Protein AF-A0A969JXY8-F1 (afdb_monomer)

Sequence (302 aa):
MRDRGYVHSGQLEDKLEALDDKWDDDIRPRVEANLKEQVERLDKELDQAESMVKRINPRVESTLKSAETAVDSLERRITAAHDAVDNLYDPIENEVNEAERQLNNARKMLDLLDGSQAIRLREAEGPLLAVEAEWQPDGKEGPDGYLFLTDLRLIFEQREEVVTKKKFGLFKADSEMVQEVQVDVEVNQIESVSHKEEGGFMGMGKADIIEFVFAASASMSRARFHLKGQNSSEWAAMIKRVQTGDIDADRSDEYVEELETAGITSSSFPTSCPNCYAAVPAQPRGVTSYTCEFCGAVIAPQ

Secondary structure (DSSP, 8-state):
-GGGT----TTHHHHHHHHHHHIIIIIHHHHHHHHHHHHHHHHHHHHHHHHHHHT--TT-HHHHHHHHHHHHHHHHHHHHHHHHHHHHHHHHHHHHHHHHHHHHHHHHHHHHHHT-SS--PPTTPPEEEEEEEEE-GGGS---EEEEEEESSEEEEEEEEEEEEE--TTSS--EEEEEEEEEEEEEGGGEEEEEEEEEEEETTEEEEEEEEEEE-TTSS-SEEEEEEESS-HHHHHHHHHHHHHTGGGGGS-GGGHHHHHHHHHHHHTS-SB-TTT-PBPPPPPTT---EE-TTT--EE---

Mean predicted aligned error: 7.29 Å

Structure (mmCIF, N/CA/C/O backbone):
data_AF-A0A969JXY8-F1
#
_entry.id   AF-A0A969JXY8-F1
#
loop_
_atom_site.group_PDB
_atom_site.id
_atom_site.type_symbol
_atom_site.label_atom_id
_atom_site.label_alt_id
_atom_site.label_comp_id
_atom_site.label_asym_id
_atom_site.label_entity_id
_atom_site.label_seq_id
_atom_site.pdbx_PDB_ins_code
_atom_site.Cartn_x
_atom_site.Cartn_y
_atom_site.Cartn_z
_atom_site.occupancy
_atom_site.B_iso_or_equiv
_atom_site.auth_seq_id
_atom_site.auth_comp_id
_atom_site.auth_asym_id
_atom_site.auth_atom_id
_atom_site.pdbx_PDB_model_num
ATOM 1 N N . MET A 1 1 ? -6.898 -13.775 -3.182 1.00 85.94 1 MET A N 1
ATOM 2 C CA . MET A 1 1 ? -5.807 -12.848 -3.577 1.00 85.94 1 MET A CA 1
ATOM 3 C C . MET A 1 1 ? -4.565 -13.628 -3.957 1.00 85.94 1 MET A C 1
ATOM 5 O O . MET A 1 1 ? -4.021 -13.333 -5.008 1.00 85.94 1 MET A O 1
ATOM 9 N N . ARG A 1 2 ? -4.178 -14.646 -3.169 1.00 88.31 2 ARG A N 1
ATOM 10 C CA . ARG A 1 2 ? -3.125 -15.615 -3.518 1.00 88.31 2 ARG A CA 1
ATOM 11 C C . ARG A 1 2 ? -3.312 -16.214 -4.922 1.00 88.31 2 ARG A C 1
ATOM 13 O O . ARG A 1 2 ? -2.443 -16.047 -5.765 1.00 88.31 2 ARG A O 1
ATOM 20 N N . ASP A 1 3 ? -4.524 -16.674 -5.248 1.00 86.19 3 ASP A N 1
ATOM 21 C CA . ASP A 1 3 ? -4.890 -17.153 -6.603 1.00 86.19 3 ASP A CA 1
ATOM 22 C C . ASP A 1 3 ? -4.696 -16.133 -7.744 1.00 86.19 3 ASP A C 1
ATOM 24 O O . ASP A 1 3 ? -4.703 -16.499 -8.915 1.00 86.19 3 ASP A O 1
ATOM 28 N N . ARG A 1 4 ? -4.570 -14.841 -7.416 1.00 86.50 4 ARG A N 1
ATOM 29 C CA . ARG A 1 4 ? -4.329 -13.738 -8.361 1.00 86.50 4 ARG A CA 1
ATOM 30 C C . ARG A 1 4 ? -2.863 -13.274 -8.346 1.00 86.50 4 ARG A C 1
ATOM 32 O O . ARG A 1 4 ? -2.569 -12.197 -8.846 1.00 86.50 4 ARG A O 1
ATOM 39 N N . GLY A 1 5 ? -1.955 -14.049 -7.746 1.00 81.69 5 GLY A N 1
ATOM 40 C CA . GLY A 1 5 ? -0.514 -13.772 -7.724 1.00 81.69 5 GLY A CA 1
ATOM 41 C C . GLY A 1 5 ? -0.052 -12.791 -6.643 1.00 81.69 5 GLY A C 1
ATOM 42 O O . GLY A 1 5 ? 1.052 -12.263 -6.731 1.00 81.69 5 GLY A O 1
ATOM 43 N N . TYR A 1 6 ? -0.867 -12.511 -5.618 1.00 90.81 6 TYR A N 1
ATOM 44 C CA . TYR A 1 6 ? -0.411 -11.687 -4.493 1.00 90.81 6 TYR A CA 1
ATOM 45 C C . TYR A 1 6 ? 0.411 -12.515 -3.506 1.00 90.81 6 TYR A C 1
ATOM 47 O O . TYR A 1 6 ? -0.137 -13.359 -2.798 1.00 90.81 6 TYR A O 1
ATOM 55 N N . VAL A 1 7 ? 1.713 -12.248 -3.431 1.00 91.88 7 VAL A N 1
ATOM 56 C CA . VAL A 1 7 ? 2.668 -13.061 -2.654 1.00 91.88 7 VAL A CA 1
ATOM 57 C C . VAL A 1 7 ? 3.108 -12.420 -1.336 1.00 91.88 7 VAL A C 1
ATOM 59 O O . VAL A 1 7 ? 3.558 -13.129 -0.445 1.00 91.88 7 VAL A O 1
ATOM 62 N N . HIS A 1 8 ? 2.938 -11.106 -1.167 1.00 92.12 8 HIS A N 1
ATOM 63 C CA . HIS A 1 8 ? 3.378 -10.375 0.031 1.00 92.12 8 HIS A CA 1
ATOM 64 C C . HIS A 1 8 ? 2.339 -10.397 1.160 1.00 92.12 8 HIS A C 1
ATOM 66 O O . HIS A 1 8 ? 1.262 -10.980 1.023 1.00 92.12 8 HIS A O 1
ATOM 72 N N . SER A 1 9 ? 2.669 -9.781 2.297 1.00 87.75 9 SER A N 1
ATOM 73 C CA . SER A 1 9 ? 1.847 -9.784 3.514 1.00 87.75 9 SER A CA 1
ATOM 74 C C . SER A 1 9 ? 1.549 -11.200 4.021 1.00 87.75 9 SER A C 1
ATOM 76 O O . SER A 1 9 ? 0.416 -11.485 4.385 1.00 87.75 9 SER A O 1
ATOM 78 N N . GLY A 1 10 ? 2.536 -12.101 4.013 1.00 83.56 10 GLY A N 1
ATOM 79 C CA . GLY A 1 10 ? 2.366 -13.499 4.435 1.00 83.56 10 GLY A CA 1
ATOM 80 C C . GLY A 1 10 ? 1.837 -13.679 5.861 1.00 83.56 10 GLY A C 1
ATOM 81 O O . GLY A 1 10 ? 1.121 -14.629 6.132 1.00 83.56 10 GLY A O 1
ATOM 82 N N . GLN A 1 11 ? 2.131 -12.729 6.750 1.00 84.75 11 GLN A N 1
ATOM 83 C CA . GLN A 1 11 ? 1.667 -12.737 8.143 1.00 84.75 11 GLN A CA 1
ATOM 84 C C . GLN A 1 11 ? 0.253 -12.164 8.321 1.00 84.75 11 GLN A C 1
ATOM 86 O O . GLN A 1 11 ? -0.230 -12.060 9.447 1.00 84.75 11 GLN A O 1
ATOM 91 N N . LEU A 1 12 ? -0.398 -11.693 7.252 1.00 88.19 12 LEU A N 1
ATOM 92 C CA . LEU A 1 12 ? -1.700 -11.040 7.371 1.00 88.19 12 LEU A CA 1
ATOM 93 C C . LEU A 1 12 ? -2.791 -12.045 7.727 1.00 88.19 12 LEU A C 1
ATOM 95 O O . LEU A 1 12 ? -3.652 -11.722 8.537 1.00 88.19 12 LEU A O 1
ATOM 99 N N . GLU A 1 13 ? -2.741 -13.245 7.151 1.00 86.81 13 GLU A N 1
ATOM 100 C CA . GLU A 1 13 ? -3.635 -14.344 7.501 1.00 86.81 13 GLU A CA 1
ATOM 101 C C . GLU A 1 13 ? -3.510 -14.707 8.992 1.00 86.81 13 GLU A C 1
ATOM 103 O O . GLU A 1 13 ? -4.509 -14.638 9.707 1.00 86.81 13 GLU A O 1
ATOM 108 N N . ASP A 1 14 ? -2.288 -14.939 9.484 1.00 89.81 14 ASP A N 1
ATOM 109 C CA . ASP A 1 14 ? -2.022 -15.220 10.906 1.00 89.81 14 ASP A CA 1
ATOM 110 C C . ASP A 1 14 ? -2.472 -14.070 11.816 1.00 89.81 14 ASP A C 1
ATOM 112 O O . ASP A 1 14 ? -3.010 -14.280 12.902 1.00 89.81 14 ASP A O 1
ATOM 116 N N . LYS A 1 15 ? -2.266 -12.820 11.381 1.00 90.69 15 LYS A N 1
ATOM 117 C CA . LYS A 1 15 ? -2.711 -11.639 12.126 1.00 90.69 15 LYS A CA 1
ATOM 118 C C . LYS A 1 15 ? -4.234 -11.569 12.206 1.00 90.69 15 LYS A C 1
ATOM 120 O O . LYS A 1 15 ? -4.751 -11.172 13.244 1.00 90.69 15 LYS A O 1
ATOM 125 N N . LEU A 1 16 ? -4.947 -11.903 11.132 1.00 92.25 16 LEU A N 1
ATOM 126 C CA . LEU A 1 16 ? -6.410 -11.916 11.122 1.00 92.25 16 LEU A CA 1
ATOM 127 C C . LEU A 1 16 ? -6.962 -13.018 12.031 1.00 92.25 16 LEU A C 1
ATOM 129 O O . LEU A 1 16 ? -7.895 -12.743 12.776 1.00 92.25 16 LEU A O 1
ATOM 133 N N . GLU A 1 17 ? -6.359 -14.208 12.020 1.00 93.56 17 GLU A N 1
ATOM 134 C CA . GLU A 1 17 ? -6.708 -15.295 12.947 1.00 93.56 17 GLU A CA 1
ATOM 135 C C . GLU A 1 17 ? -6.445 -14.880 14.401 1.00 93.56 17 GLU A C 1
ATOM 137 O O . GLU A 1 17 ? -7.336 -14.954 15.240 1.00 93.56 17 GLU A O 1
ATOM 142 N N . ALA A 1 18 ? -5.279 -14.292 14.686 1.00 94.81 18 ALA A N 1
ATOM 143 C CA . ALA A 1 18 ? -4.965 -13.785 16.020 1.00 94.81 18 ALA A CA 1
ATOM 144 C C . ALA A 1 18 ? -5.905 -12.654 16.482 1.00 94.81 18 ALA A C 1
ATOM 146 O O . ALA A 1 18 ? -6.137 -12.498 17.682 1.00 94.81 18 ALA A O 1
ATOM 147 N N . LEU A 1 19 ? -6.425 -11.835 15.559 1.00 95.56 19 LEU A N 1
ATOM 148 C CA . LEU A 1 19 ? -7.432 -10.816 15.869 1.00 95.56 19 LEU A CA 1
ATOM 149 C C . LEU A 1 19 ? -8.788 -11.450 16.193 1.00 95.56 19 LEU A C 1
ATOM 151 O O . LEU A 1 19 ? -9.430 -11.004 17.142 1.00 95.56 19 LEU A O 1
ATOM 155 N N . ASP A 1 20 ? -9.199 -12.476 15.449 1.00 96.25 20 ASP A N 1
ATOM 156 C CA . ASP A 1 20 ? -10.435 -13.226 15.700 1.00 96.25 20 ASP A CA 1
ATOM 157 C C . ASP A 1 20 ? -10.394 -13.896 17.083 1.00 96.25 20 ASP A C 1
ATOM 159 O O . ASP A 1 20 ? -11.246 -13.621 17.932 1.00 96.25 20 ASP A O 1
ATOM 163 N N . ASP A 1 21 ? -9.315 -14.630 17.373 1.00 97.00 21 ASP A N 1
ATOM 164 C CA . ASP A 1 21 ? -9.081 -15.265 18.675 1.00 97.00 21 ASP A CA 1
ATOM 165 C C . ASP A 1 21 ? -9.085 -14.232 19.814 1.00 97.00 21 ASP A C 1
ATOM 167 O O . ASP A 1 21 ? -9.753 -14.395 20.836 1.00 97.00 21 ASP A O 1
ATOM 171 N N . LYS A 1 22 ? -8.367 -13.113 19.645 1.00 96.00 22 LYS A N 1
ATOM 172 C CA . LYS A 1 22 ? -8.304 -12.036 20.648 1.00 96.00 22 LYS A CA 1
ATOM 173 C C . LYS A 1 22 ? -9.678 -11.416 20.909 1.00 96.00 22 LYS A C 1
ATOM 175 O O . LYS A 1 22 ? -9.969 -11.038 22.050 1.00 96.00 22 LYS A O 1
ATOM 180 N N . TRP A 1 23 ? -10.504 -11.266 19.873 1.00 97.12 23 TRP A N 1
ATOM 181 C CA . TRP A 1 23 ? -11.864 -10.760 20.019 1.00 97.12 23 TRP A CA 1
ATOM 182 C C . TRP A 1 23 ? -12.718 -11.720 20.842 1.00 97.12 23 TRP A C 1
ATOM 184 O O . TRP A 1 23 ? -13.294 -11.293 21.846 1.00 97.12 23 TRP A O 1
ATOM 194 N N . ASP A 1 24 ? -12.770 -12.990 20.447 1.00 97.25 24 ASP A N 1
ATOM 195 C CA . ASP A 1 24 ? -13.671 -13.973 21.044 1.00 97.25 24 ASP A CA 1
ATOM 196 C C . ASP A 1 24 ? -13.242 -14.401 22.457 1.00 97.25 24 ASP A C 1
ATOM 198 O O . ASP A 1 24 ? -14.095 -14.508 23.345 1.00 97.25 24 ASP A O 1
ATOM 202 N N . ASP A 1 25 ? -11.940 -14.569 22.703 1.00 96.94 25 ASP A N 1
ATOM 203 C CA . ASP A 1 25 ? -11.439 -15.127 23.964 1.00 96.94 25 ASP A CA 1
ATOM 204 C C . ASP A 1 25 ? -11.198 -14.081 25.068 1.00 96.94 25 ASP A C 1
ATOM 206 O O . ASP A 1 25 ? -11.299 -14.406 26.256 1.00 96.94 25 ASP A O 1
ATOM 210 N N . ASP A 1 26 ? -10.879 -12.827 24.720 1.00 95.38 26 ASP A N 1
ATOM 211 C CA . ASP A 1 26 ? -10.499 -11.788 25.698 1.00 95.38 26 ASP A CA 1
ATOM 212 C C . ASP A 1 26 ? -11.412 -10.559 25.634 1.00 95.38 26 ASP A C 1
ATOM 214 O O . ASP A 1 26 ? -12.085 -10.215 26.615 1.00 95.38 26 ASP A O 1
ATOM 218 N N . ILE A 1 27 ? -11.456 -9.878 24.486 1.00 96.81 27 ILE A N 1
ATOM 219 C CA . ILE A 1 27 ? -12.055 -8.540 24.409 1.00 96.81 27 ILE A CA 1
ATOM 220 C C . ILE A 1 27 ? -13.572 -8.598 24.566 1.00 96.81 27 ILE A C 1
ATOM 222 O O . ILE A 1 27 ? -14.126 -7.894 25.417 1.00 96.81 27 ILE A O 1
ATOM 226 N N . ARG A 1 28 ? -14.257 -9.449 23.801 1.00 97.25 28 ARG A N 1
ATOM 227 C CA . ARG A 1 28 ? -15.717 -9.526 23.817 1.00 97.25 28 ARG A CA 1
ATOM 228 C C . ARG A 1 28 ? -16.272 -9.910 25.194 1.00 97.25 28 ARG A C 1
ATOM 230 O O . ARG A 1 28 ? -17.132 -9.170 25.679 1.00 97.25 28 ARG A O 1
ATOM 237 N N . PRO A 1 29 ? -15.789 -10.962 25.890 1.00 97.50 29 PRO A N 1
ATOM 238 C CA . PRO A 1 29 ? -16.267 -11.275 27.238 1.00 97.50 29 PRO A CA 1
ATOM 239 C C . PRO A 1 29 ? -16.082 -10.117 28.226 1.00 97.50 29 PRO A C 1
ATOM 241 O O . PRO A 1 29 ? -16.941 -9.879 29.079 1.00 97.50 29 PRO A O 1
ATOM 244 N N . ARG A 1 30 ? -14.980 -9.363 28.115 1.00 96.19 30 ARG A N 1
ATOM 245 C CA . ARG A 1 30 ? -14.714 -8.195 28.969 1.00 96.19 30 ARG A CA 1
ATOM 246 C C . ARG A 1 30 ? -15.635 -7.025 28.659 1.00 96.19 30 ARG A C 1
ATOM 248 O O . ARG A 1 30 ? -16.115 -6.395 29.600 1.00 96.19 30 ARG A O 1
ATOM 255 N N . VAL A 1 31 ? -15.896 -6.755 27.382 1.00 97.12 31 VAL A N 1
ATOM 256 C CA . VAL A 1 31 ? -16.872 -5.749 26.939 1.00 97.12 31 VAL A CA 1
ATOM 257 C C . VAL A 1 31 ? -18.261 -6.109 27.460 1.00 97.12 31 VAL A C 1
ATOM 259 O O . VAL A 1 31 ? -18.899 -5.279 28.102 1.00 97.12 31 VAL A O 1
ATOM 262 N N . GLU A 1 32 ? -18.707 -7.354 27.275 1.00 96.94 32 GLU A N 1
ATOM 263 C CA . GLU A 1 32 ? -20.018 -7.825 27.742 1.00 96.94 32 GLU A CA 1
ATOM 264 C C . GLU A 1 32 ? -20.149 -7.733 29.275 1.00 96.94 32 GLU A C 1
ATOM 266 O O . GLU A 1 32 ? -21.168 -7.262 29.792 1.00 96.94 32 GLU A O 1
ATOM 271 N N . ALA A 1 33 ? -19.108 -8.126 30.018 1.00 96.31 33 ALA A N 1
ATOM 272 C CA . ALA A 1 33 ? -19.088 -8.026 31.475 1.00 96.31 33 ALA A CA 1
ATOM 273 C C . ALA A 1 33 ? -19.098 -6.568 31.963 1.00 96.31 33 ALA A C 1
ATOM 275 O O . ALA A 1 33 ? -19.867 -6.236 32.870 1.00 96.31 33 ALA A O 1
ATOM 276 N N . ASN A 1 34 ? -18.284 -5.694 31.358 1.00 95.62 34 ASN A N 1
ATOM 277 C CA . ASN A 1 34 ? -18.236 -4.280 31.723 1.00 95.62 34 ASN A CA 1
ATOM 278 C C . ASN A 1 34 ? -19.560 -3.592 31.401 1.00 95.62 34 ASN A C 1
ATOM 280 O O . ASN A 1 34 ? -20.122 -2.935 32.270 1.00 95.62 34 ASN A O 1
ATOM 284 N N . LEU A 1 35 ? -20.105 -3.809 30.202 1.00 96.06 35 LEU A N 1
ATOM 285 C CA . LEU A 1 35 ? -21.391 -3.258 29.786 1.00 96.06 35 LEU A CA 1
ATOM 286 C C . LEU A 1 35 ? -22.493 -3.623 30.782 1.00 96.06 35 LEU A C 1
ATOM 288 O O . LEU A 1 35 ? -23.252 -2.755 31.210 1.00 96.06 35 LEU A O 1
ATOM 292 N N . LYS A 1 36 ? -22.547 -4.888 31.210 1.00 96.81 36 LYS A N 1
ATOM 293 C CA . LYS A 1 36 ? -23.504 -5.329 32.227 1.00 96.81 36 LYS A CA 1
ATOM 294 C C . LYS A 1 36 ? -23.325 -4.580 33.552 1.00 96.81 36 LYS A C 1
ATOM 296 O O . LYS A 1 36 ? -24.312 -4.113 34.118 1.00 96.81 36 LYS A O 1
ATOM 301 N N . GLU A 1 37 ? -22.092 -4.436 34.036 1.00 95.50 37 GLU A N 1
ATOM 302 C CA . GLU A 1 37 ? -21.799 -3.685 35.264 1.00 95.50 37 GLU A CA 1
ATOM 303 C C . GLU A 1 37 ? -22.202 -2.204 35.144 1.00 95.50 37 GLU A C 1
ATOM 305 O O . GLU A 1 37 ? -22.808 -1.648 36.066 1.00 95.50 37 GLU A O 1
ATOM 310 N N . GLN A 1 38 ? -21.912 -1.569 34.003 1.00 95.06 38 GLN A N 1
ATOM 311 C CA . GLN A 1 38 ? -22.296 -0.183 33.736 1.00 95.06 38 GLN A CA 1
ATOM 312 C C . GLN A 1 38 ? -23.813 -0.012 33.754 1.00 95.06 38 GLN A C 1
ATOM 314 O O . GLN A 1 38 ? -24.306 0.896 34.420 1.00 95.06 38 GLN A O 1
ATOM 319 N N . VAL A 1 39 ? -24.553 -0.892 33.073 1.00 96.00 39 VAL A N 1
ATOM 320 C CA . VAL A 1 39 ? -26.022 -0.852 33.026 1.00 96.00 39 VAL A CA 1
ATOM 321 C C . VAL A 1 39 ? -26.611 -0.990 34.430 1.00 96.00 39 VAL A C 1
ATOM 323 O O . VAL A 1 39 ? -27.386 -0.136 34.852 1.00 96.00 39 VAL A O 1
ATOM 326 N N . GLU A 1 40 ? -26.172 -1.984 35.210 1.00 95.81 40 GLU A N 1
ATOM 327 C CA . GLU A 1 40 ? -26.661 -2.187 36.583 1.00 95.81 40 GLU A CA 1
ATOM 328 C C . GLU A 1 40 ? -26.376 -0.990 37.510 1.00 95.81 40 GLU A C 1
ATOM 330 O O . GLU A 1 40 ? -27.104 -0.745 38.482 1.00 95.81 40 GLU A O 1
ATOM 335 N N . ARG A 1 41 ? -25.292 -0.250 37.253 1.00 94.62 41 ARG A N 1
ATOM 336 C CA . ARG A 1 41 ? -24.949 0.972 37.988 1.00 94.62 41 ARG A CA 1
ATOM 337 C C . ARG A 1 41 ? -25.800 2.159 37.542 1.00 94.62 41 ARG A C 1
ATOM 339 O O . ARG A 1 41 ? -26.330 2.862 38.404 1.00 94.62 41 ARG A O 1
ATOM 346 N N . LEU A 1 42 ? -25.939 2.365 36.235 1.00 96.50 42 LEU A N 1
ATOM 347 C CA . LEU A 1 42 ? -26.706 3.464 35.651 1.00 96.50 42 LEU A CA 1
ATOM 348 C C . LEU A 1 42 ? -28.198 3.353 35.975 1.00 96.50 42 LEU A C 1
ATOM 350 O O . LEU A 1 42 ? -28.811 4.374 36.269 1.00 96.50 42 LEU A O 1
ATOM 354 N N . ASP A 1 43 ? -28.760 2.144 36.043 1.00 97.00 43 ASP A N 1
ATOM 355 C CA . ASP A 1 43 ? -30.153 1.929 36.463 1.00 97.00 43 ASP A CA 1
ATOM 356 C C . ASP A 1 43 ? -30.415 2.491 37.870 1.00 97.00 43 ASP A C 1
ATOM 358 O O . ASP A 1 43 ? -31.382 3.217 38.106 1.00 97.00 43 ASP A O 1
ATOM 362 N N . LYS A 1 44 ? -29.501 2.238 38.817 1.00 95.00 44 LYS A N 1
ATOM 363 C CA . LYS A 1 44 ? -29.619 2.759 40.192 1.00 95.00 44 LYS A CA 1
ATOM 364 C C . LYS A 1 44 ? -29.517 4.281 40.241 1.00 95.00 44 LYS A C 1
ATOM 366 O O . LYS A 1 44 ? -30.110 4.915 41.114 1.00 95.00 44 LYS A O 1
ATOM 371 N N . GLU A 1 45 ? -28.724 4.872 39.359 1.00 94.12 45 GLU A N 1
ATOM 372 C CA . GLU A 1 45 ? -28.551 6.322 39.277 1.00 94.12 45 GLU A CA 1
ATOM 373 C C . GLU A 1 45 ? -29.731 7.000 38.585 1.00 94.12 45 GLU A C 1
ATOM 375 O O . GLU A 1 45 ? -30.152 8.076 39.014 1.00 94.12 45 GLU A O 1
ATOM 380 N N . LEU A 1 46 ? -30.310 6.343 37.581 1.00 97.12 46 LEU A N 1
ATOM 381 C CA . LEU A 1 46 ? -31.552 6.747 36.942 1.00 97.12 46 LEU A CA 1
ATOM 382 C C . LEU A 1 46 ? -32.689 6.784 37.964 1.00 97.12 46 LEU A C 1
ATOM 384 O O . LEU A 1 46 ? -33.339 7.820 38.103 1.00 97.12 46 LEU A O 1
ATOM 388 N N . ASP A 1 47 ? -32.862 5.726 38.760 1.00 96.44 47 ASP A N 1
ATOM 389 C CA . ASP A 1 47 ? -33.857 5.683 39.839 1.00 96.44 47 ASP A CA 1
ATOM 390 C C . ASP A 1 47 ? -33.687 6.848 40.832 1.00 96.44 47 ASP A C 1
ATOM 392 O O . ASP A 1 47 ? -34.660 7.470 41.283 1.00 96.44 47 ASP A O 1
ATOM 396 N N . GLN A 1 48 ? -32.439 7.182 41.177 1.00 93.31 48 GLN A N 1
ATOM 397 C CA . GLN A 1 48 ? -32.131 8.309 42.058 1.00 93.31 48 GLN A CA 1
ATOM 398 C C . GLN A 1 48 ? -32.490 9.649 41.412 1.00 93.31 48 GLN A C 1
ATOM 400 O O . GLN A 1 48 ? -33.161 10.463 42.058 1.00 93.31 48 GLN A O 1
ATOM 405 N N . ALA A 1 49 ? -32.093 9.874 40.158 1.00 95.44 49 ALA A N 1
ATOM 406 C CA . ALA A 1 49 ? -32.420 11.085 39.413 1.00 95.44 49 ALA A CA 1
ATOM 407 C C . ALA A 1 49 ? -33.940 11.247 39.260 1.00 95.44 49 ALA A C 1
ATOM 409 O O . ALA A 1 49 ? -34.485 12.304 39.591 1.00 95.44 49 ALA A O 1
ATOM 410 N N . GLU A 1 50 ? -34.655 10.181 38.892 1.00 96.38 50 GLU A N 1
ATOM 411 C CA . GLU A 1 50 ? -36.116 10.168 38.830 1.00 96.38 50 GLU A CA 1
ATOM 412 C C . GLU A 1 50 ? -36.755 10.534 40.171 1.00 96.38 50 GLU A C 1
ATOM 414 O O . GLU A 1 50 ? -37.725 11.296 40.220 1.00 96.38 50 GLU A O 1
ATOM 419 N N . SER A 1 51 ? -36.231 10.001 41.279 1.00 95.44 51 SER A N 1
ATOM 420 C CA . SER A 1 51 ? -36.758 10.302 42.611 1.00 95.44 51 SER A CA 1
ATOM 421 C C . SER A 1 51 ? -36.614 11.786 42.972 1.00 95.44 51 SER A C 1
ATOM 423 O O . SER A 1 51 ? -37.502 12.344 43.621 1.00 95.44 51 SER A O 1
ATOM 425 N N . MET A 1 52 ? -35.533 12.439 42.529 1.00 93.19 52 MET A N 1
ATOM 426 C CA . MET A 1 52 ? -35.297 13.871 42.736 1.00 93.19 52 MET A CA 1
ATOM 427 C C . MET A 1 52 ? -36.233 14.712 41.870 1.00 93.19 52 MET A C 1
ATOM 429 O O . MET A 1 52 ? -36.853 15.647 42.375 1.00 93.19 52 MET A O 1
ATOM 433 N N . VAL A 1 53 ? -36.421 14.325 40.606 1.00 94.38 53 VAL A N 1
ATOM 434 C CA . VAL A 1 53 ? -37.369 14.973 39.688 1.00 94.38 53 VAL A CA 1
ATOM 435 C C . VAL A 1 53 ? -38.804 14.881 40.221 1.00 94.38 53 VAL A C 1
ATOM 437 O O . VAL A 1 53 ? -39.518 15.881 40.272 1.00 94.38 53 VAL A O 1
ATOM 440 N N . LYS A 1 54 ? -39.226 13.712 40.718 1.00 95.25 54 LYS A N 1
ATOM 441 C CA . LYS A 1 54 ? -40.567 13.512 41.308 1.00 95.25 54 LYS A CA 1
ATOM 442 C C . LYS A 1 54 ? -40.810 14.367 42.563 1.00 95.25 54 LYS A C 1
ATOM 444 O O . LYS A 1 54 ? -41.961 14.591 42.929 1.00 95.25 54 LYS A O 1
ATOM 449 N N . ARG A 1 55 ? -39.752 14.840 43.233 1.00 93.12 55 ARG A N 1
ATOM 450 C CA . ARG A 1 55 ? -39.817 15.677 44.448 1.00 93.12 55 ARG A CA 1
ATOM 451 C C . ARG A 1 55 ? -39.794 17.180 44.166 1.00 93.12 55 ARG A C 1
ATOM 453 O O . ARG A 1 55 ? -39.847 17.955 45.123 1.00 93.12 55 ARG A O 1
ATOM 460 N N . ILE A 1 56 ? -39.720 17.599 42.901 1.00 95.19 56 ILE A N 1
ATOM 461 C CA . ILE A 1 56 ? -39.732 19.018 42.534 1.00 95.19 56 ILE A CA 1
ATOM 462 C C . ILE A 1 56 ? -40.994 19.679 43.094 1.00 95.19 56 ILE A C 1
ATOM 464 O O . ILE A 1 56 ? -42.125 19.294 42.794 1.00 95.19 56 ILE A O 1
ATOM 468 N N . ASN A 1 57 ? -40.791 20.720 43.895 1.00 92.25 57 ASN A N 1
ATOM 469 C CA . ASN A 1 57 ? -41.845 21.609 44.343 1.00 92.25 57 ASN A CA 1
ATOM 470 C C . ASN A 1 57 ? -41.602 22.985 43.709 1.00 92.25 57 ASN A C 1
ATOM 472 O O . ASN A 1 57 ? -40.639 23.650 44.091 1.00 92.25 57 ASN A O 1
ATOM 476 N N . PRO A 1 58 ? -42.484 23.469 42.812 1.00 86.25 58 PRO A N 1
ATOM 477 C CA . PRO A 1 58 ? -42.302 24.747 42.116 1.00 86.25 58 PRO A CA 1
ATOM 478 C C . PRO A 1 58 ? -42.168 25.967 43.038 1.00 86.25 58 PRO A C 1
ATOM 480 O O . PRO A 1 58 ? -41.760 27.035 42.598 1.00 86.25 58 PRO A O 1
ATOM 483 N N . ARG A 1 59 ? -42.538 25.832 44.318 1.00 91.50 59 ARG A N 1
ATOM 484 C CA . ARG A 1 59 ? -42.417 26.892 45.328 1.00 91.50 59 ARG A CA 1
ATOM 485 C C . ARG A 1 59 ? -41.088 26.863 46.091 1.00 91.50 59 ARG A C 1
ATOM 487 O O . ARG A 1 59 ? -40.869 27.734 46.926 1.00 91.50 59 ARG A O 1
ATOM 494 N N . VAL A 1 60 ? -40.233 25.866 45.854 1.00 91.06 60 VAL A N 1
ATOM 495 C CA . VAL A 1 60 ? -38.962 25.658 46.560 1.00 91.06 60 VAL A CA 1
ATOM 496 C C . VAL A 1 60 ? -37.841 25.459 45.538 1.00 91.06 60 VAL A C 1
ATOM 498 O O . VAL A 1 60 ? -37.590 24.347 45.077 1.00 91.06 60 VAL A O 1
ATOM 501 N N . GLU A 1 61 ? -37.145 26.547 45.212 1.00 90.62 61 GLU A N 1
ATOM 502 C CA . GLU A 1 61 ? -36.088 26.609 44.189 1.00 90.62 61 GLU A CA 1
ATOM 503 C C . GLU A 1 61 ? -34.985 25.552 44.371 1.00 90.62 61 GLU A C 1
ATOM 505 O O . GLU A 1 61 ? -34.508 24.969 43.398 1.00 90.62 61 GLU A O 1
ATOM 510 N N . SER A 1 62 ? -34.624 25.223 45.616 1.00 92.06 62 SER A N 1
ATOM 511 C CA . SER A 1 62 ? -33.599 24.210 45.891 1.00 92.06 62 SER A CA 1
ATOM 512 C C . SER A 1 62 ? -33.965 22.818 45.368 1.00 92.06 62 SER A C 1
ATOM 514 O O . SER A 1 62 ? -33.069 22.071 44.988 1.00 92.06 62 SER A O 1
ATOM 516 N N . THR A 1 63 ? -35.256 22.472 45.293 1.00 92.75 63 THR A N 1
ATOM 517 C CA . THR A 1 63 ? -35.695 21.167 44.769 1.00 92.75 63 THR A CA 1
ATOM 518 C C . THR A 1 63 ? -35.493 21.046 43.260 1.00 92.75 63 THR A C 1
ATOM 520 O O . THR A 1 63 ? -35.105 19.979 42.792 1.00 92.75 63 THR A O 1
ATOM 523 N N . LEU A 1 64 ? -35.677 22.143 42.514 1.00 92.62 64 LEU A N 1
ATOM 524 C CA . LEU A 1 64 ? -35.397 22.199 41.078 1.00 92.62 64 LEU A CA 1
ATOM 525 C C . LEU A 1 64 ? -33.894 22.045 40.819 1.00 92.62 64 LEU A C 1
ATOM 527 O O . LEU A 1 64 ? -33.488 21.156 40.078 1.00 92.62 64 LEU A O 1
ATOM 531 N N . LYS A 1 65 ? -33.067 22.826 41.524 1.00 93.62 65 LYS A N 1
ATOM 532 C CA . LYS A 1 65 ? -31.605 22.777 41.380 1.00 93.62 65 LYS A CA 1
ATOM 533 C C . LYS A 1 65 ? -31.016 21.405 41.728 1.00 93.62 65 LYS A C 1
ATOM 535 O O . LYS A 1 65 ? -30.058 20.955 41.099 1.00 93.62 65 LYS A O 1
ATOM 540 N N . SER A 1 66 ? -31.573 20.723 42.733 1.00 91.81 66 SER A N 1
ATOM 541 C CA . SER A 1 66 ? -31.169 19.354 43.076 1.00 91.81 66 SER A CA 1
ATOM 542 C C . SER A 1 66 ? -31.531 18.346 41.987 1.00 91.81 66 SER A C 1
ATOM 544 O O . SER A 1 66 ? -30.733 17.450 41.724 1.00 91.81 66 SER A O 1
ATOM 546 N N . ALA A 1 67 ? -32.697 18.489 41.351 1.00 93.81 67 ALA A N 1
ATOM 547 C CA . ALA A 1 67 ? -33.097 17.630 40.242 1.00 93.81 67 ALA A CA 1
ATOM 548 C C . ALA A 1 67 ? -32.216 17.855 39.002 1.00 93.81 67 ALA A C 1
ATOM 550 O O . ALA A 1 67 ? -31.715 16.880 38.451 1.00 93.81 67 ALA A O 1
ATOM 551 N N . GLU A 1 68 ? -31.946 19.111 38.630 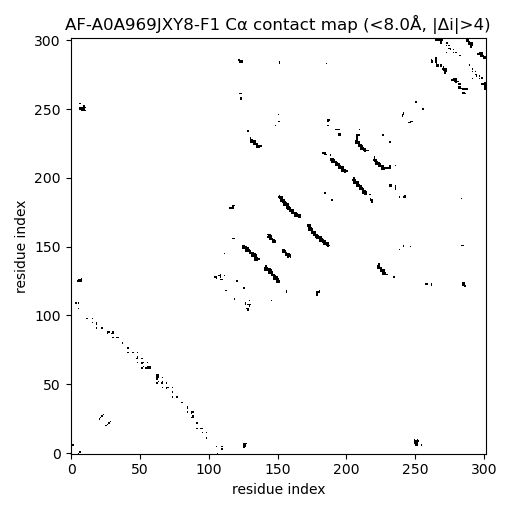1.00 95.19 68 GLU A N 1
ATOM 552 C CA . GLU A 1 68 ? -31.009 19.463 37.547 1.00 95.19 68 GLU A CA 1
ATOM 553 C C . GLU A 1 68 ? -29.626 18.847 37.789 1.00 95.19 68 GLU A C 1
ATOM 555 O O . GLU A 1 68 ? -29.110 18.113 36.955 1.00 95.19 68 GLU A O 1
ATOM 560 N N . THR A 1 69 ? -29.069 19.032 38.991 1.00 95.75 69 THR A N 1
ATOM 561 C CA . THR A 1 69 ? -27.758 18.463 39.349 1.00 95.75 69 THR A CA 1
ATOM 562 C C . THR A 1 69 ? -27.738 16.932 39.246 1.00 95.75 69 THR A C 1
ATOM 564 O O . THR A 1 69 ? -26.719 16.354 38.859 1.00 95.75 69 THR A O 1
ATOM 567 N N . ALA A 1 70 ? -28.839 16.264 39.613 1.00 94.88 70 ALA A N 1
ATOM 568 C CA . ALA A 1 70 ? -28.945 14.810 39.530 1.00 94.88 70 ALA A CA 1
ATOM 569 C C . ALA A 1 70 ? -28.993 14.326 38.073 1.00 94.88 70 ALA A C 1
ATOM 571 O O . ALA A 1 70 ? -28.281 13.383 37.736 1.00 94.88 70 ALA A O 1
ATOM 572 N N . VAL A 1 71 ? -29.769 14.998 37.215 1.00 96.62 71 VAL A N 1
ATOM 573 C CA . VAL A 1 71 ? -29.845 14.699 35.775 1.00 96.62 71 VAL A CA 1
ATOM 574 C C . VAL A 1 71 ? -28.494 14.936 35.104 1.00 96.62 71 VAL A C 1
ATOM 576 O O . VAL A 1 71 ? -27.975 14.025 34.468 1.00 96.62 71 VAL A O 1
ATOM 579 N N . ASP A 1 72 ? -27.863 16.087 35.338 1.00 97.12 72 ASP A N 1
ATOM 580 C CA . ASP A 1 72 ? -26.536 16.393 34.796 1.00 97.12 72 ASP A CA 1
ATOM 581 C C . ASP A 1 72 ? -25.478 15.371 35.248 1.00 97.12 72 ASP A C 1
ATOM 583 O O . ASP A 1 72 ? -24.540 15.041 34.521 1.00 97.12 72 ASP A O 1
ATOM 587 N N . SER A 1 73 ? -25.567 14.893 36.497 1.00 95.62 73 SER A N 1
ATOM 588 C CA . SER A 1 73 ? -24.658 13.853 36.981 1.00 95.62 73 SER A CA 1
ATOM 589 C C . SER A 1 73 ? -24.908 12.519 36.295 1.00 95.62 73 SER A C 1
ATOM 591 O O . SER A 1 73 ? -23.934 11.808 36.063 1.00 95.62 73 SER A O 1
ATOM 593 N N . LEU A 1 74 ? -26.164 12.161 36.031 1.00 96.62 74 LEU A N 1
ATOM 594 C CA . LEU A 1 74 ? -26.498 10.933 35.324 1.00 96.62 74 LEU A CA 1
ATOM 595 C C . LEU A 1 74 ? -25.985 11.002 33.884 1.00 96.62 74 LEU A C 1
ATOM 597 O O . LEU A 1 74 ? -25.307 10.083 33.447 1.00 96.62 74 LEU A O 1
ATOM 601 N N . GLU A 1 75 ? -26.210 12.117 33.186 1.00 97.50 75 GLU A N 1
ATOM 602 C CA . GLU A 1 75 ? -25.722 12.327 31.818 1.00 97.50 75 GLU A CA 1
ATOM 603 C C . GLU A 1 75 ? -24.199 12.165 31.731 1.00 97.50 75 GLU A C 1
ATOM 605 O O . GLU A 1 75 ? -23.703 11.349 30.957 1.00 97.50 75 GLU A O 1
ATOM 610 N N . ARG A 1 76 ? -23.447 12.842 32.611 1.00 97.00 76 ARG A N 1
ATOM 611 C CA . ARG A 1 76 ? -21.982 12.695 32.672 1.00 97.00 76 ARG A CA 1
ATOM 612 C C . ARG A 1 76 ? -21.536 11.255 32.926 1.00 97.00 76 ARG A C 1
ATOM 614 O O . ARG A 1 76 ? -20.487 10.848 32.434 1.00 97.00 76 ARG A O 1
ATOM 621 N N . ARG A 1 77 ? -22.290 10.493 33.721 1.00 95.44 77 ARG A N 1
ATOM 622 C CA . ARG A 1 77 ? -21.970 9.092 34.021 1.00 95.44 77 ARG A CA 1
ATOM 623 C C . ARG A 1 77 ? -22.323 8.160 32.869 1.00 95.44 77 ARG A C 1
ATOM 625 O O . ARG A 1 77 ? -21.572 7.220 32.646 1.00 95.44 77 ARG A O 1
ATOM 632 N N . ILE A 1 78 ? -23.388 8.445 32.118 1.00 96.88 78 ILE A N 1
ATOM 633 C CA . ILE A 1 78 ? -23.715 7.738 30.874 1.00 96.88 78 ILE A CA 1
ATOM 634 C C . ILE A 1 78 ? -22.586 7.932 29.860 1.00 96.88 78 ILE A C 1
ATOM 636 O O . ILE A 1 78 ? -22.083 6.943 29.339 1.00 96.88 78 ILE A O 1
ATOM 640 N N . THR A 1 79 ? -22.127 9.169 29.636 1.00 97.44 79 THR A N 1
ATOM 641 C CA . THR A 1 79 ? -20.981 9.436 28.749 1.00 97.44 79 THR A CA 1
ATOM 642 C C . THR A 1 79 ? -19.732 8.696 29.217 1.00 97.44 79 THR A C 1
ATOM 644 O O . THR A 1 79 ? -19.125 7.972 28.441 1.00 97.44 79 THR A O 1
ATOM 647 N N . ALA A 1 80 ? -19.394 8.780 30.508 1.00 96.00 80 ALA A N 1
ATOM 648 C CA . ALA A 1 80 ? -18.227 8.080 31.041 1.00 96.00 80 ALA A CA 1
ATOM 649 C C . ALA A 1 80 ? -18.337 6.547 30.932 1.00 96.00 80 ALA A C 1
ATOM 651 O O . ALA A 1 80 ? -17.323 5.872 30.788 1.00 96.00 80 ALA A O 1
ATOM 652 N N . ALA A 1 81 ? -19.546 5.988 31.034 1.00 96.00 81 ALA A N 1
ATOM 653 C CA . ALA A 1 81 ? -19.784 4.563 30.840 1.00 96.00 81 ALA A CA 1
ATOM 654 C C . ALA A 1 81 ? -19.640 4.155 29.368 1.00 96.00 81 ALA A C 1
ATOM 656 O O . ALA A 1 81 ? -19.053 3.112 29.104 1.00 96.00 81 ALA A O 1
ATOM 657 N N . HIS A 1 82 ? -20.130 4.980 28.439 1.00 96.31 82 HIS A N 1
ATOM 658 C CA . HIS A 1 82 ? -19.947 4.786 27.000 1.00 96.31 82 HIS A CA 1
ATOM 659 C C . HIS A 1 82 ? -18.459 4.790 26.643 1.00 96.31 82 HIS A C 1
ATOM 661 O O . HIS A 1 82 ? -17.949 3.783 26.166 1.00 96.31 82 HIS A O 1
ATOM 667 N N . ASP A 1 83 ? -17.738 5.855 27.010 1.00 96.06 83 ASP A N 1
ATOM 668 C CA . ASP A 1 83 ? -16.296 5.972 26.773 1.00 96.06 83 ASP A CA 1
ATOM 669 C C . ASP A 1 83 ? -15.538 4.783 27.381 1.00 96.06 83 ASP A C 1
ATOM 671 O O . ASP A 1 83 ? -14.603 4.254 26.786 1.00 96.06 83 ASP A O 1
ATOM 675 N N . ALA A 1 84 ? -15.919 4.339 28.583 1.00 94.06 84 ALA A N 1
ATOM 676 C CA . ALA A 1 84 ? -15.270 3.205 29.232 1.00 94.06 84 ALA A CA 1
ATOM 677 C C . ALA A 1 84 ? -15.458 1.889 28.467 1.00 94.06 84 ALA A C 1
ATOM 679 O O . ALA A 1 84 ? -14.557 1.056 28.520 1.00 94.06 84 ALA A O 1
ATOM 680 N N . VAL A 1 85 ? -16.597 1.692 27.797 1.00 95.19 85 VAL A N 1
ATOM 681 C CA . VAL A 1 85 ? -16.866 0.499 26.987 1.00 95.19 85 VAL A CA 1
ATOM 682 C C . VAL A 1 85 ? -16.160 0.592 25.635 1.00 95.19 85 VAL A C 1
ATOM 684 O O . VAL A 1 85 ? -15.497 -0.374 25.263 1.00 95.19 85 VAL A O 1
ATOM 687 N N . ASP A 1 86 ? -16.218 1.741 24.959 1.00 95.44 86 ASP A N 1
ATOM 688 C CA . ASP A 1 86 ? -15.545 1.977 23.670 1.00 95.44 86 ASP A CA 1
ATOM 689 C C . ASP A 1 86 ? -14.040 1.712 23.773 1.00 95.44 86 ASP A C 1
ATOM 691 O O . ASP A 1 86 ? -13.486 0.857 23.081 1.00 95.44 86 ASP A O 1
ATOM 695 N N . ASN A 1 87 ? -13.398 2.318 24.777 1.00 96.38 87 ASN A N 1
ATOM 696 C CA . ASN A 1 87 ? -11.961 2.172 25.013 1.00 96.38 87 ASN A CA 1
ATOM 697 C C . ASN A 1 87 ? -11.506 0.709 25.209 1.00 96.38 87 ASN A C 1
ATOM 699 O O . ASN A 1 87 ? -10.310 0.425 25.107 1.00 96.38 87 ASN A O 1
ATOM 703 N N . LEU A 1 88 ? -12.411 -0.227 25.535 1.00 95.94 88 LEU A N 1
ATOM 704 C CA . LEU A 1 88 ? -12.068 -1.647 25.664 1.00 95.94 88 LEU A CA 1
ATOM 705 C C . LEU A 1 88 ? -11.861 -2.329 24.311 1.00 95.94 88 LEU A C 1
ATOM 707 O O . LEU A 1 88 ? -11.051 -3.254 24.243 1.00 95.94 88 LEU A O 1
ATOM 711 N N . TYR A 1 89 ? -12.572 -1.903 23.265 1.00 95.69 89 TYR A N 1
ATOM 712 C CA . TYR A 1 89 ? -12.500 -2.520 21.940 1.00 95.69 89 TYR A CA 1
ATOM 713 C C . TYR A 1 89 ? -11.884 -1.616 20.863 1.00 95.69 89 TYR A C 1
ATOM 715 O O . TYR A 1 89 ? -11.470 -2.135 19.827 1.00 95.69 89 TYR A O 1
ATOM 723 N N . ASP A 1 90 ? -11.711 -0.314 21.107 1.00 96.75 90 ASP A N 1
ATOM 724 C CA . ASP A 1 90 ? -11.048 0.602 20.167 1.00 96.75 90 ASP A CA 1
ATOM 725 C C . ASP A 1 90 ? -9.714 0.061 19.612 1.00 96.75 90 ASP A C 1
ATOM 727 O O . ASP A 1 90 ? -9.465 0.188 18.410 1.00 96.75 90 ASP A O 1
ATOM 731 N N . PRO A 1 91 ? -8.814 -0.559 20.411 1.00 95.56 91 PRO A N 1
ATOM 732 C CA . PRO A 1 91 ? -7.551 -1.052 19.869 1.00 95.56 91 PRO A CA 1
ATOM 733 C C . PRO A 1 91 ? -7.748 -2.144 18.815 1.00 95.56 91 PRO A C 1
ATOM 735 O O . PRO A 1 91 ? -7.104 -2.100 17.770 1.00 95.56 91 PRO A O 1
ATOM 738 N N . ILE A 1 92 ? -8.655 -3.096 19.061 1.00 95.81 92 ILE A N 1
ATOM 739 C CA . ILE A 1 92 ? -8.903 -4.192 18.120 1.00 95.81 92 ILE A CA 1
ATOM 740 C C . ILE A 1 92 ? -9.654 -3.701 16.881 1.00 95.81 92 ILE A C 1
ATOM 742 O O . ILE A 1 92 ? -9.306 -4.099 15.773 1.00 95.81 92 ILE A O 1
ATOM 746 N N . GLU A 1 93 ? -10.594 -2.766 17.036 1.00 95.75 93 GLU A N 1
ATOM 747 C CA . GLU A 1 93 ? -11.259 -2.117 15.904 1.00 95.75 93 GLU A CA 1
ATOM 748 C C . GLU A 1 93 ? -10.243 -1.403 15.000 1.00 95.75 93 GLU A C 1
ATOM 750 O O . GLU A 1 93 ? -10.265 -1.559 13.778 1.00 95.75 93 GLU A O 1
ATOM 755 N N . ASN A 1 94 ? -9.293 -0.670 15.586 1.00 96.44 94 ASN A N 1
ATOM 756 C CA . ASN A 1 94 ? -8.229 -0.010 14.833 1.00 96.44 94 ASN A CA 1
ATOM 757 C C . ASN A 1 94 ? -7.329 -1.007 14.084 1.00 96.44 94 ASN A C 1
ATOM 759 O O . ASN A 1 94 ? -6.973 -0.756 12.929 1.00 96.44 94 ASN A O 1
ATOM 763 N N . GLU A 1 95 ? -6.972 -2.133 14.710 1.00 95.62 95 GLU A N 1
ATOM 764 C CA . GLU A 1 95 ? -6.173 -3.191 14.080 1.00 95.62 95 GLU A CA 1
ATOM 765 C C . GLU A 1 95 ? -6.917 -3.869 12.913 1.00 95.62 95 GLU A C 1
ATOM 767 O O . GLU A 1 95 ? -6.316 -4.092 11.857 1.00 95.62 95 GLU A O 1
ATOM 772 N N . VAL A 1 96 ? -8.218 -4.140 13.069 1.00 95.50 96 VAL A N 1
ATOM 773 C CA . VAL A 1 96 ? -9.082 -4.707 12.017 1.00 95.50 96 VAL A CA 1
ATOM 774 C C . VAL A 1 96 ? -9.237 -3.729 10.854 1.00 95.50 96 VAL A C 1
ATOM 776 O O . VAL A 1 96 ? -9.027 -4.108 9.702 1.00 95.50 96 VAL A O 1
ATOM 779 N N . ASN A 1 97 ? -9.523 -2.458 11.141 1.00 95.50 97 ASN A N 1
ATOM 780 C CA . ASN A 1 97 ? -9.647 -1.415 10.123 1.00 95.50 97 ASN A CA 1
ATOM 781 C C . ASN A 1 97 ? -8.346 -1.235 9.323 1.00 95.50 97 ASN A C 1
ATOM 783 O O . ASN A 1 97 ? -8.378 -0.955 8.124 1.00 95.50 97 ASN A O 1
ATOM 787 N N . GLU A 1 98 ? -7.186 -1.389 9.966 1.00 93.81 98 GLU A N 1
ATOM 788 C CA . GLU A 1 98 ? -5.893 -1.365 9.281 1.00 93.81 98 GLU A CA 1
ATOM 789 C C . GLU A 1 98 ? -5.705 -2.579 8.363 1.00 93.81 98 GLU A C 1
ATOM 791 O O . GLU A 1 98 ? -5.333 -2.413 7.201 1.00 93.81 98 GLU A O 1
ATOM 796 N N . ALA A 1 99 ? -6.023 -3.785 8.839 1.00 93.25 99 ALA A N 1
ATOM 797 C CA . ALA A 1 99 ? -5.974 -4.986 8.008 1.00 93.25 99 ALA A CA 1
ATOM 798 C C . ALA A 1 99 ? -6.924 -4.877 6.801 1.00 93.25 99 ALA A C 1
ATOM 800 O O . ALA A 1 99 ? -6.537 -5.186 5.673 1.00 93.25 99 ALA A O 1
ATOM 801 N N . GLU A 1 100 ? -8.138 -4.359 7.001 1.00 94.25 100 GLU A N 1
ATOM 802 C CA . GLU A 1 100 ? -9.098 -4.125 5.923 1.00 94.25 100 GLU A CA 1
ATOM 803 C C . GLU A 1 100 ? -8.555 -3.142 4.875 1.00 94.25 100 GLU A C 1
ATOM 805 O O . GLU A 1 100 ? -8.652 -3.403 3.670 1.00 94.25 100 GLU A O 1
ATOM 810 N N . ARG A 1 101 ? -7.940 -2.028 5.301 1.00 92.75 101 ARG A N 1
ATOM 811 C CA . ARG A 1 101 ? -7.295 -1.076 4.382 1.00 92.75 101 ARG A CA 1
ATOM 812 C C . ARG A 1 101 ? -6.205 -1.746 3.550 1.00 92.75 101 ARG A C 1
ATOM 814 O O . ARG A 1 101 ? -6.195 -1.568 2.332 1.00 92.75 101 ARG A O 1
ATOM 821 N N . GLN A 1 102 ? -5.335 -2.540 4.173 1.00 91.31 102 GLN A N 1
ATOM 822 C CA . GLN A 1 102 ? -4.267 -3.262 3.471 1.00 91.31 102 GLN A CA 1
ATOM 823 C C . GLN A 1 102 ? -4.831 -4.248 2.439 1.00 91.31 102 GLN A C 1
ATOM 825 O O . GLN A 1 102 ? -4.425 -4.220 1.275 1.00 91.31 102 GLN A O 1
ATOM 830 N N . LEU A 1 103 ? -5.835 -5.047 2.819 1.00 92.38 103 LEU A N 1
ATOM 831 C CA . LEU A 1 103 ? -6.522 -5.971 1.911 1.00 92.38 103 LEU A CA 1
ATOM 832 C C . LEU A 1 103 ? -7.177 -5.238 0.736 1.00 92.38 103 LEU A C 1
ATOM 834 O O . LEU A 1 103 ? -7.079 -5.677 -0.410 1.00 92.38 103 LEU A O 1
ATOM 838 N N . ASN A 1 104 ? -7.849 -4.119 1.000 1.00 93.56 104 ASN A N 1
ATOM 839 C CA . ASN A 1 104 ? -8.511 -3.336 -0.036 1.00 93.56 104 ASN A CA 1
ATOM 840 C C . ASN A 1 104 ? -7.507 -2.676 -0.989 1.00 93.56 104 ASN A C 1
ATOM 842 O O . ASN A 1 104 ? -7.767 -2.622 -2.191 1.00 93.56 104 ASN A O 1
ATOM 846 N N . ASN A 1 105 ? -6.355 -2.226 -0.490 1.00 92.38 105 ASN A N 1
ATOM 847 C CA . ASN A 1 105 ? -5.278 -1.703 -1.328 1.00 92.38 105 ASN A CA 1
ATOM 848 C C . ASN A 1 105 ? -4.684 -2.799 -2.223 1.00 92.38 105 ASN A C 1
ATOM 850 O O . ASN A 1 105 ? -4.571 -2.592 -3.432 1.00 92.38 105 ASN A O 1
ATOM 854 N N . ALA A 1 106 ? -4.404 -3.984 -1.670 1.00 93.69 106 ALA A N 1
ATOM 855 C CA . ALA A 1 106 ? -3.923 -5.127 -2.443 1.00 93.69 106 ALA A CA 1
ATOM 856 C C . ALA A 1 106 ? -4.933 -5.548 -3.525 1.00 93.69 106 ALA A C 1
ATOM 858 O O . ALA A 1 106 ? -4.565 -5.713 -4.686 1.00 93.69 106 ALA A O 1
ATOM 859 N N . ARG A 1 107 ? -6.228 -5.642 -3.186 1.00 95.19 107 ARG A N 1
ATOM 860 C CA . ARG A 1 107 ? -7.299 -5.941 -4.157 1.00 95.19 107 ARG A CA 1
ATOM 861 C C . ARG A 1 107 ? -7.336 -4.926 -5.295 1.00 95.19 107 ARG A C 1
ATOM 863 O O . ARG A 1 107 ? -7.304 -5.332 -6.451 1.00 95.19 107 ARG A O 1
ATOM 870 N N . LYS A 1 108 ? -7.345 -3.627 -4.978 1.00 95.69 108 LYS A N 1
ATOM 871 C CA . LYS A 1 108 ? -7.351 -2.554 -5.985 1.00 95.69 108 LYS A CA 1
ATOM 872 C C . LYS A 1 108 ? -6.132 -2.622 -6.898 1.00 95.69 108 LYS A C 1
ATOM 874 O O . LYS A 1 108 ? -6.276 -2.483 -8.106 1.00 95.69 108 LYS A O 1
ATOM 879 N N . MET A 1 109 ? -4.945 -2.852 -6.343 1.00 96.56 109 MET A N 1
ATOM 880 C CA . MET A 1 109 ? -3.723 -3.019 -7.129 1.00 96.56 109 MET A CA 1
ATOM 881 C C . MET A 1 109 ? -3.838 -4.189 -8.111 1.00 96.56 109 MET A C 1
ATOM 883 O O . MET A 1 109 ? -3.524 -4.027 -9.288 1.00 96.56 109 MET A O 1
ATOM 887 N N . LEU A 1 110 ? -4.320 -5.345 -7.650 1.00 96.19 110 LEU A N 1
ATOM 888 C CA . LEU A 1 110 ? -4.530 -6.507 -8.515 1.00 96.19 110 LEU A CA 1
ATOM 889 C C . LEU A 1 110 ? -5.590 -6.222 -9.587 1.00 96.19 110 LEU A C 1
ATOM 891 O O . LEU A 1 110 ? -5.411 -6.619 -10.730 1.00 96.19 110 LEU A O 1
ATOM 895 N N . ASP A 1 111 ? -6.667 -5.500 -9.258 1.00 96.88 111 ASP A N 1
ATOM 896 C CA . ASP A 1 111 ? -7.691 -5.104 -10.237 1.00 96.88 111 ASP A CA 1
ATOM 897 C C . ASP A 1 111 ? -7.108 -4.177 -11.320 1.00 96.88 111 ASP A C 1
ATOM 899 O O . ASP A 1 111 ? -7.439 -4.301 -12.501 1.00 96.88 111 ASP A O 1
ATOM 903 N N . LEU A 1 112 ? -6.205 -3.267 -10.941 1.00 96.50 112 LEU A N 1
ATOM 904 C CA . LEU A 1 112 ? -5.505 -2.391 -11.880 1.00 96.50 112 LEU A CA 1
ATOM 905 C C . LEU A 1 112 ? -4.561 -3.172 -12.804 1.00 96.50 112 LEU A C 1
ATOM 907 O O . LEU A 1 112 ? -4.547 -2.896 -14.009 1.00 96.50 112 LEU A O 1
ATOM 911 N N . LEU A 1 113 ? -3.819 -4.141 -12.256 1.00 96.00 113 LEU A N 1
ATOM 912 C CA . LEU A 1 113 ? -2.934 -5.033 -13.013 1.00 96.00 113 LEU A CA 1
ATOM 913 C C . LEU A 1 113 ? -3.719 -5.939 -13.966 1.00 96.00 113 LEU A C 1
ATOM 915 O O . LEU A 1 113 ? -3.378 -5.999 -15.143 1.00 96.00 113 LEU A O 1
ATOM 919 N N . ASP A 1 114 ? -4.806 -6.561 -13.506 1.00 94.88 114 ASP A N 1
ATOM 920 C CA . ASP A 1 114 ? -5.678 -7.403 -14.338 1.00 94.88 114 ASP A CA 1
ATOM 921 C C . ASP A 1 114 ? -6.338 -6.599 -15.471 1.00 94.88 114 ASP A C 1
ATOM 923 O O . ASP A 1 114 ? -6.601 -7.121 -16.554 1.00 94.88 114 ASP A O 1
ATOM 927 N N . GLY A 1 115 ? -6.590 -5.307 -15.239 1.00 94.56 115 GLY A N 1
ATOM 928 C CA . GLY A 1 115 ? -7.051 -4.374 -16.266 1.00 94.56 115 GLY A CA 1
ATOM 929 C C . GLY A 1 115 ? -5.964 -3.923 -17.251 1.00 94.56 115 GLY A C 1
ATOM 930 O O . GLY A 1 115 ? -6.280 -3.194 -18.195 1.00 94.56 115 GLY A O 1
ATOM 931 N N . SER A 1 116 ? -4.696 -4.301 -17.047 1.00 94.88 116 SER A N 1
ATOM 932 C CA . SER A 1 116 ? -3.595 -3.940 -17.940 1.00 94.88 116 SER A CA 1
ATOM 933 C C . SER A 1 116 ? -3.470 -4.897 -19.120 1.00 94.88 116 SER A C 1
ATOM 935 O O . SER A 1 116 ? -3.407 -6.111 -18.955 1.00 94.88 116 SER A O 1
ATOM 937 N N . GLN A 1 117 ? -3.372 -4.349 -20.333 1.00 90.50 117 GLN A N 1
ATOM 938 C CA . GLN A 1 117 ? -3.016 -5.138 -21.522 1.00 90.50 117 GLN A CA 1
ATOM 939 C C . GLN A 1 117 ? -1.503 -5.176 -21.773 1.00 90.50 117 GLN A C 1
ATOM 941 O O . GLN A 1 117 ? -1.018 -6.044 -22.505 1.00 90.50 117 GLN A O 1
ATOM 946 N N . ALA A 1 118 ? -0.767 -4.232 -21.182 1.00 90.06 118 ALA A N 1
ATOM 947 C CA . ALA A 1 118 ? 0.646 -3.995 -21.447 1.00 90.06 118 ALA A CA 1
ATOM 948 C C . ALA A 1 118 ? 1.564 -4.526 -20.334 1.00 90.06 118 ALA A C 1
ATOM 950 O O . ALA A 1 118 ? 2.718 -4.857 -20.604 1.00 90.06 118 ALA A O 1
ATOM 951 N N . ILE A 1 119 ? 1.060 -4.657 -19.104 1.00 95.00 119 ILE A N 1
ATOM 952 C CA . ILE A 1 119 ? 1.822 -5.172 -17.968 1.00 95.00 119 ILE A CA 1
ATOM 953 C C . ILE A 1 119 ? 1.612 -6.678 -17.851 1.00 95.00 119 ILE A C 1
ATOM 955 O O . ILE A 1 119 ? 0.493 -7.181 -17.802 1.00 95.00 119 ILE A O 1
ATOM 959 N N . ARG A 1 120 ? 2.725 -7.404 -17.766 1.00 92.00 120 ARG A N 1
ATOM 960 C CA . ARG A 1 120 ? 2.761 -8.802 -17.340 1.00 92.00 120 ARG A CA 1
ATOM 961 C C . ARG A 1 120 ? 3.818 -8.928 -16.260 1.00 92.00 120 ARG A C 1
ATOM 963 O O . ARG A 1 120 ? 4.954 -8.489 -16.469 1.00 92.00 120 ARG A O 1
ATOM 970 N N . LEU A 1 121 ? 3.427 -9.494 -15.124 1.00 92.56 121 LEU A N 1
ATOM 971 C CA . LEU A 1 121 ? 4.365 -9.833 -14.065 1.00 92.56 121 LEU A CA 1
ATOM 972 C C . LEU A 1 121 ? 5.267 -10.975 -14.543 1.00 92.56 121 LEU A C 1
ATOM 974 O O . LEU A 1 121 ? 4.821 -11.879 -15.257 1.00 92.56 121 LEU A O 1
ATOM 978 N N . ARG A 1 122 ? 6.549 -10.885 -14.204 1.00 90.06 122 ARG A N 1
ATOM 979 C CA . ARG A 1 122 ? 7.538 -11.936 -14.436 1.00 90.06 122 ARG A CA 1
ATOM 980 C C . ARG A 1 122 ? 7.318 -13.077 -13.445 1.00 90.06 122 ARG A C 1
ATOM 982 O O . ARG A 1 122 ? 6.589 -12.947 -12.465 1.00 90.06 122 ARG A O 1
ATOM 989 N N . GLU A 1 123 ? 7.967 -14.202 -13.711 1.00 85.44 123 GLU A N 1
ATOM 990 C CA . GLU A 1 123 ? 8.014 -15.310 -12.758 1.00 85.44 123 GLU A CA 1
ATOM 991 C C . GLU A 1 123 ? 8.623 -14.832 -11.434 1.00 85.44 123 GLU A C 1
ATOM 993 O O . GLU A 1 123 ? 9.610 -14.091 -11.444 1.00 85.44 123 GLU A O 1
ATOM 998 N N . ALA A 1 124 ? 8.017 -15.216 -10.311 1.00 88.75 124 ALA A N 1
ATOM 999 C CA . ALA A 1 124 ? 8.362 -14.728 -8.985 1.00 88.75 124 ALA A CA 1
ATOM 1000 C C . ALA A 1 124 ? 8.355 -13.195 -8.825 1.00 88.75 124 ALA A C 1
ATOM 1002 O O . ALA A 1 124 ? 9.003 -12.705 -7.904 1.00 88.75 124 ALA A O 1
ATOM 1003 N N . GLU A 1 125 ? 7.652 -12.422 -9.660 1.00 93.12 125 GLU A N 1
ATOM 1004 C CA . GLU A 1 125 ? 7.462 -10.981 -9.444 1.00 93.12 125 GLU A CA 1
ATOM 1005 C C . GLU A 1 125 ? 6.207 -10.722 -8.605 1.00 93.12 125 GLU A C 1
ATOM 1007 O O . GLU A 1 125 ? 5.089 -11.047 -9.008 1.00 93.12 125 GLU A O 1
ATOM 1012 N N . GLY A 1 126 ? 6.396 -10.112 -7.438 1.00 93.75 126 GLY A N 1
ATOM 1013 C CA . GLY A 1 126 ? 5.338 -9.777 -6.498 1.00 93.75 126 GLY A CA 1
ATOM 1014 C C . GLY A 1 126 ? 4.921 -8.307 -6.602 1.00 93.75 126 GLY A C 1
ATOM 1015 O O . GLY A 1 126 ? 5.763 -7.417 -6.455 1.00 93.75 126 GLY A O 1
ATOM 1016 N N . PRO A 1 127 ? 3.634 -7.993 -6.835 1.00 95.50 127 PRO A N 1
ATOM 1017 C CA . PRO A 1 127 ? 3.169 -6.612 -6.834 1.00 95.50 127 PRO A CA 1
ATOM 1018 C C . PRO A 1 127 ? 3.054 -6.081 -5.394 1.00 95.50 127 PRO A C 1
ATOM 1020 O O . PRO A 1 127 ? 2.606 -6.801 -4.499 1.00 95.50 127 PRO A O 1
ATOM 1023 N N . LEU A 1 128 ? 3.444 -4.820 -5.173 1.00 95.62 128 LEU A N 1
ATOM 1024 C CA . LEU A 1 128 ? 3.536 -4.199 -3.843 1.00 95.62 128 LEU A CA 1
ATOM 1025 C C . LEU A 1 128 ? 2.611 -2.997 -3.670 1.00 95.62 128 LEU A C 1
ATOM 1027 O O . LEU A 1 128 ? 1.852 -2.940 -2.706 1.00 95.62 128 LEU A O 1
ATOM 1031 N N . LEU A 1 129 ? 2.691 -2.024 -4.582 1.00 96.88 129 LEU A N 1
ATOM 1032 C CA . LEU A 1 129 ? 1.897 -0.797 -4.537 1.00 96.88 129 LEU A CA 1
ATOM 1033 C C . LEU A 1 129 ? 1.349 -0.467 -5.923 1.00 96.88 129 LEU A C 1
ATOM 1035 O O . LEU A 1 129 ? 1.998 -0.710 -6.940 1.00 96.88 129 LEU A O 1
ATOM 1039 N N . ALA A 1 130 ? 0.180 0.164 -5.948 1.00 97.69 130 ALA A N 1
ATOM 1040 C CA . ALA A 1 130 ? -0.331 0.852 -7.122 1.00 97.69 130 ALA A CA 1
ATOM 1041 C C . ALA A 1 130 ? -1.052 2.129 -6.708 1.00 97.69 130 ALA A C 1
ATOM 1043 O O . ALA A 1 130 ? -1.776 2.141 -5.709 1.00 97.69 130 ALA A O 1
ATOM 1044 N N . VAL A 1 131 ? -0.876 3.191 -7.487 1.00 97.44 131 VAL A N 1
ATOM 1045 C CA . VAL A 1 131 ? -1.545 4.474 -7.275 1.00 97.44 131 VAL A CA 1
ATOM 1046 C C . VAL A 1 131 ? -1.841 5.137 -8.611 1.00 97.44 131 VAL A C 1
ATOM 1048 O O . VAL A 1 131 ? -1.085 4.984 -9.569 1.00 97.44 131 VAL A O 1
ATOM 1051 N N . GLU A 1 132 ? -2.941 5.879 -8.680 1.00 97.62 132 GLU A N 1
ATOM 1052 C CA . GLU A 1 132 ? -3.150 6.807 -9.787 1.00 97.62 132 GLU A CA 1
ATOM 1053 C C . GLU A 1 132 ? -2.084 7.910 -9.720 1.00 97.62 132 GLU A C 1
ATOM 1055 O O . GLU A 1 132 ? -1.798 8.458 -8.652 1.00 97.62 132 GLU A O 1
ATOM 1060 N N . ALA A 1 133 ? -1.467 8.224 -10.850 1.00 97.75 133 ALA A N 1
ATOM 1061 C CA . ALA A 1 133 ? -0.389 9.193 -10.913 1.00 97.75 133 ALA A CA 1
ATOM 1062 C C . ALA A 1 133 ? -0.419 9.977 -12.224 1.00 97.75 133 ALA A C 1
ATOM 1064 O O . ALA A 1 133 ? -0.823 9.457 -13.261 1.00 97.75 133 ALA A O 1
ATOM 1065 N N . GLU A 1 134 ? 0.070 11.212 -12.169 1.00 97.31 134 GLU A N 1
ATOM 1066 C CA . GLU A 1 134 ? 0.382 12.003 -13.359 1.00 97.31 134 GLU A CA 1
ATOM 1067 C C . GLU A 1 134 ? 1.893 11.942 -13.592 1.00 97.31 134 GLU A C 1
ATOM 1069 O O . GLU A 1 134 ? 2.681 12.326 -12.716 1.00 97.31 134 GLU A O 1
ATOM 1074 N N . TRP A 1 135 ? 2.317 11.452 -14.758 1.00 97.31 135 TRP A N 1
ATOM 1075 C CA . TRP A 1 135 ? 3.724 11.499 -15.146 1.00 97.31 135 TRP A CA 1
ATOM 1076 C C . TRP A 1 135 ? 4.067 12.897 -15.637 1.00 97.31 135 TRP A C 1
ATOM 1078 O O . TRP A 1 135 ? 3.433 13.407 -16.553 1.00 97.31 135 TRP A O 1
ATOM 1088 N N . GLN A 1 136 ? 5.089 13.512 -15.045 1.00 95.12 136 GLN A N 1
ATOM 1089 C CA . GLN A 1 136 ? 5.442 14.907 -15.289 1.00 95.12 136 GLN A CA 1
ATOM 1090 C C . GLN A 1 136 ? 6.815 15.034 -15.970 1.00 95.12 136 GLN A C 1
ATOM 1092 O O . GLN A 1 136 ? 7.798 15.438 -15.323 1.00 95.12 136 GLN A O 1
ATOM 1097 N N . PRO A 1 137 ? 6.929 14.672 -17.266 1.00 88.12 137 PRO A N 1
ATOM 1098 C CA . PRO A 1 137 ? 8.180 14.781 -18.002 1.00 88.12 137 PRO A CA 1
ATOM 1099 C C . PRO A 1 137 ? 8.650 16.240 -18.026 1.00 88.12 137 PRO A C 1
ATOM 1101 O O . PRO A 1 137 ? 7.871 17.177 -18.210 1.00 88.12 137 PRO A O 1
ATOM 1104 N N . ASP A 1 138 ? 9.944 16.444 -17.777 1.00 84.12 138 ASP A N 1
ATOM 1105 C CA . ASP A 1 138 ? 10.574 17.769 -17.682 1.00 84.12 138 ASP A CA 1
ATOM 1106 C C . ASP A 1 138 ? 9.926 18.734 -16.665 1.00 84.12 138 ASP A C 1
ATOM 1108 O O . ASP A 1 138 ? 10.076 19.954 -16.770 1.00 84.12 138 ASP A O 1
ATOM 1112 N N . GLY A 1 139 ? 9.217 18.200 -15.663 1.00 81.56 139 GLY A N 1
ATOM 1113 C CA . GLY A 1 139 ? 8.593 18.991 -14.601 1.00 81.56 139 GLY A CA 1
ATOM 1114 C C . GLY A 1 139 ? 7.294 19.694 -15.005 1.00 81.56 139 GLY A C 1
ATOM 1115 O O . GLY A 1 139 ? 6.871 20.623 -14.319 1.00 81.56 139 GLY A O 1
ATOM 1116 N N . LYS A 1 140 ? 6.679 19.289 -16.119 1.00 86.31 140 LYS A N 1
ATOM 1117 C CA . LYS A 1 140 ? 5.395 19.815 -16.603 1.00 86.31 140 LYS A CA 1
ATOM 1118 C C . LYS A 1 140 ? 4.304 18.768 -16.460 1.00 86.31 140 LYS A C 1
ATOM 1120 O O . LYS A 1 140 ? 4.624 17.591 -16.378 1.00 86.31 140 LYS A O 1
ATOM 1125 N N . GLU A 1 141 ? 3.048 19.205 -16.483 1.00 87.75 141 GLU A N 1
ATOM 1126 C CA . GLU A 1 141 ? 1.900 18.302 -16.614 1.00 87.75 141 GLU A CA 1
ATOM 1127 C C . GLU A 1 141 ? 2.102 17.367 -17.813 1.00 87.75 141 GLU A C 1
ATOM 1129 O O . GLU A 1 141 ? 2.558 17.791 -18.885 1.00 87.75 141 GLU A O 1
ATOM 1134 N N . GLY A 1 142 ? 1.783 16.097 -17.611 1.00 92.94 142 GLY A N 1
ATOM 1135 C CA . GLY A 1 142 ? 1.875 15.061 -18.627 1.00 92.94 142 GLY A CA 1
ATOM 1136 C C . GLY A 1 142 ? 0.732 14.061 -18.481 1.00 92.94 142 GLY A C 1
ATOM 1137 O O . GLY A 1 142 ? -0.318 14.431 -17.961 1.00 92.94 142 GLY A O 1
ATOM 1138 N N . PRO A 1 143 ? 0.885 12.838 -19.009 1.00 95.62 143 PRO A N 1
ATOM 1139 C CA . PRO A 1 143 ? -0.219 11.896 -19.080 1.00 95.62 143 PRO A CA 1
ATOM 1140 C C . PRO A 1 143 ? -0.615 11.355 -17.706 1.00 95.62 143 PRO A C 1
ATOM 1142 O O . PRO A 1 143 ? 0.244 11.082 -16.857 1.00 95.62 143 PRO A O 1
ATOM 1145 N N . ASP A 1 144 ? -1.914 11.126 -17.538 1.00 97.56 144 ASP A N 1
ATOM 1146 C CA . ASP A 1 144 ? -2.464 10.406 -16.397 1.00 97.56 144 ASP A CA 1
ATOM 1147 C C . ASP A 1 144 ? -2.374 8.886 -16.588 1.00 97.56 144 ASP A C 1
ATOM 1149 O O . ASP A 1 144 ? -2.435 8.336 -17.696 1.00 97.56 144 ASP A O 1
ATOM 1153 N N . GLY A 1 145 ? -2.232 8.176 -15.476 1.00 97.69 145 GLY A N 1
ATOM 1154 C CA . GLY A 1 145 ? -2.166 6.727 -15.485 1.00 97.69 145 GLY A CA 1
ATOM 1155 C C . GLY A 1 145 ? -1.992 6.134 -14.101 1.00 97.69 145 GLY A C 1
ATOM 1156 O O . GLY A 1 145 ? -2.389 6.717 -13.092 1.00 97.69 145 GLY A O 1
ATOM 1157 N N . TYR A 1 146 ? -1.383 4.955 -14.063 1.00 98.31 146 TYR A N 1
ATOM 1158 C CA . TYR A 1 146 ? -1.125 4.227 -12.831 1.00 98.31 146 TYR A CA 1
ATOM 1159 C C . TYR A 1 146 ? 0.362 3.930 -12.696 1.00 98.31 146 TYR A C 1
ATOM 1161 O O . 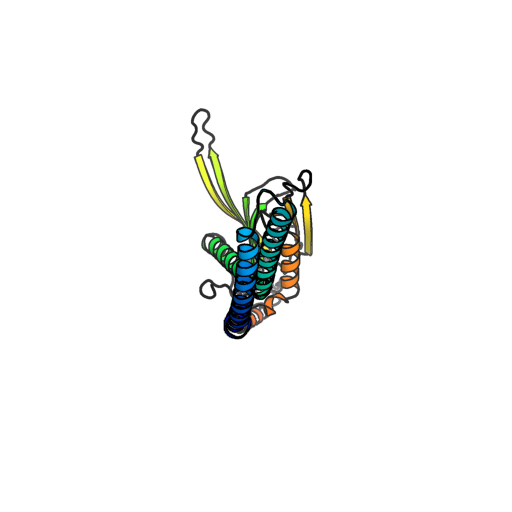TYR A 1 146 ? 0.993 3.376 -13.599 1.00 98.31 146 TYR A O 1
ATOM 1169 N N . LEU A 1 147 ? 0.911 4.307 -11.544 1.00 98.56 147 LEU A N 1
ATOM 1170 C CA . LEU A 1 147 ? 2.246 3.925 -11.121 1.00 98.56 147 LEU A CA 1
ATOM 1171 C C . LEU A 1 147 ? 2.131 2.657 -10.277 1.00 98.56 147 LEU A C 1
ATOM 1173 O O . LEU A 1 147 ? 1.351 2.607 -9.326 1.00 98.56 147 LEU A O 1
ATOM 1177 N N . PHE A 1 148 ? 2.928 1.656 -10.618 1.00 98.44 148 PHE A N 1
ATOM 1178 C CA . PHE A 1 148 ? 3.039 0.378 -9.937 1.00 98.44 148 PHE A CA 1
ATOM 1179 C C . PHE A 1 148 ? 4.457 0.210 -9.398 1.00 98.44 148 PHE A C 1
ATOM 1181 O O . PHE A 1 148 ? 5.439 0.548 -10.064 1.00 98.44 148 PHE A O 1
ATOM 1188 N N . LEU A 1 149 ? 4.553 -0.360 -8.204 1.00 98.25 149 LEU A N 1
ATOM 1189 C CA . LEU A 1 149 ? 5.787 -0.888 -7.647 1.00 98.25 149 LEU A CA 1
ATOM 1190 C C . LEU A 1 149 ? 5.612 -2.390 -7.455 1.00 98.25 149 LEU A C 1
ATOM 1192 O O . LEU A 1 149 ? 4.652 -2.829 -6.818 1.00 98.25 149 LEU A O 1
ATOM 1196 N N . THR A 1 150 ? 6.550 -3.159 -7.983 1.00 97.12 150 THR A N 1
ATOM 1197 C CA . THR A 1 150 ? 6.727 -4.578 -7.676 1.00 97.12 150 THR A CA 1
ATOM 1198 C C . THR A 1 150 ? 8.020 -4.759 -6.884 1.00 97.12 150 THR A C 1
ATOM 1200 O O . THR A 1 150 ? 8.802 -3.820 -6.709 1.00 97.12 150 THR A O 1
ATOM 1203 N N . ASP A 1 151 ? 8.268 -5.970 -6.405 1.00 95.44 151 ASP A N 1
ATOM 1204 C CA . ASP A 1 151 ? 9.538 -6.339 -5.775 1.00 95.44 151 ASP A CA 1
ATOM 1205 C C . ASP A 1 151 ? 10.717 -6.446 -6.762 1.00 95.44 151 ASP A C 1
ATOM 1207 O O . ASP A 1 151 ? 11.838 -6.752 -6.355 1.00 95.44 151 ASP A O 1
ATOM 1211 N N . LEU A 1 152 ? 10.496 -6.146 -8.047 1.00 94.69 152 LEU A N 1
ATOM 1212 C CA . LEU A 1 152 ? 11.538 -6.090 -9.072 1.00 94.69 152 LEU A CA 1
ATOM 1213 C C . LEU A 1 152 ? 11.575 -4.757 -9.822 1.00 94.69 152 LEU A C 1
ATOM 1215 O O . LEU A 1 152 ? 12.656 -4.316 -10.211 1.00 94.69 152 LEU A O 1
ATOM 1219 N N . ARG A 1 153 ? 10.429 -4.104 -10.046 1.00 96.56 153 ARG A N 1
ATOM 1220 C CA . ARG A 1 153 ? 10.287 -3.020 -11.028 1.00 96.56 153 ARG A CA 1
ATOM 1221 C C . ARG A 1 153 ? 9.421 -1.862 -10.555 1.00 96.56 153 ARG A C 1
ATOM 1223 O O . ARG A 1 153 ? 8.454 -2.025 -9.817 1.00 96.56 153 ARG A O 1
ATOM 1230 N N . LEU A 1 154 ? 9.754 -0.683 -11.066 1.00 98.19 154 LEU A N 1
ATOM 1231 C CA . LEU A 1 154 ? 8.891 0.487 -11.092 1.00 98.19 154 LEU A CA 1
ATOM 1232 C C . LEU A 1 154 ? 8.286 0.599 -12.494 1.00 98.19 154 LEU A C 1
ATOM 1234 O O . LEU A 1 154 ? 9.020 0.699 -13.480 1.00 98.19 154 LEU A O 1
ATOM 1238 N N . ILE A 1 155 ? 6.957 0.596 -12.577 1.00 98.44 155 ILE A N 1
ATOM 1239 C CA . ILE A 1 155 ? 6.233 0.590 -13.850 1.00 98.44 155 ILE A CA 1
ATOM 1240 C C . ILE A 1 155 ? 5.213 1.723 -13.847 1.00 98.44 155 ILE A C 1
ATOM 1242 O O . ILE A 1 155 ? 4.416 1.827 -12.923 1.00 98.44 155 ILE A O 1
ATOM 1246 N N . PHE A 1 156 ? 5.194 2.551 -14.884 1.00 98.38 156 PHE A N 1
ATOM 1247 C CA . PHE A 1 156 ? 4.106 3.498 -15.120 1.00 98.38 156 PHE A CA 1
ATOM 1248 C C . PHE A 1 156 ? 3.407 3.163 -16.431 1.00 98.38 156 PHE A C 1
ATOM 1250 O O . PHE A 1 156 ? 4.030 3.156 -17.498 1.00 98.38 156 PHE A O 1
ATOM 1257 N N . GLU A 1 157 ? 2.105 2.920 -16.339 1.00 98.31 157 GLU A N 1
ATOM 1258 C CA . GLU A 1 157 ? 1.219 2.754 -17.484 1.00 98.31 157 GLU A CA 1
ATOM 1259 C C . GLU A 1 157 ? 0.343 3.999 -17.611 1.00 98.31 157 GLU A C 1
ATOM 1261 O O . GLU A 1 157 ? -0.481 4.276 -16.737 1.00 98.31 157 GLU A O 1
ATOM 1266 N N . GLN A 1 158 ? 0.501 4.731 -18.715 1.00 97.38 158 GLN A N 1
ATOM 1267 C CA . GLN A 1 158 ? -0.468 5.740 -19.123 1.00 97.38 158 GLN A CA 1
ATOM 1268 C C . GLN A 1 158 ? -1.800 5.038 -19.350 1.00 97.38 158 GLN A C 1
ATOM 1270 O O . GLN A 1 158 ? -1.865 4.082 -20.122 1.00 97.38 158 GLN A O 1
ATOM 1275 N N . ARG A 1 159 ? -2.850 5.513 -18.686 1.00 96.44 159 ARG A N 1
ATOM 1276 C CA . ARG A 1 159 ? -4.191 4.943 -18.787 1.00 96.44 159 ARG A CA 1
ATOM 1277 C C . ARG A 1 159 ? -5.214 6.065 -18.650 1.00 96.44 159 ARG A C 1
ATOM 1279 O O . ARG A 1 159 ? -5.756 6.287 -17.573 1.00 96.44 159 ARG A O 1
ATOM 1286 N N . GLU A 1 160 ? -5.495 6.751 -19.755 1.00 94.50 160 GLU A N 1
ATOM 1287 C CA . GLU A 1 160 ? -6.404 7.903 -19.789 1.00 94.50 160 GLU A CA 1
ATOM 1288 C C . GLU A 1 160 ? -7.215 8.001 -21.095 1.00 94.50 160 GLU A C 1
ATOM 1290 O O . GLU A 1 160 ? -6.853 7.438 -22.130 1.00 94.50 160 GLU A O 1
ATOM 1295 N N . GLU A 1 161 ? -8.320 8.747 -21.052 1.00 91.50 161 GLU A N 1
ATOM 1296 C CA . GLU A 1 161 ? -9.124 9.070 -22.231 1.00 91.50 161 GLU A CA 1
ATOM 1297 C C . GLU A 1 161 ? -8.622 10.375 -22.874 1.00 91.50 161 GLU A C 1
ATOM 1299 O O . GLU A 1 161 ? -8.826 11.473 -22.354 1.00 91.50 161 GLU A O 1
ATOM 1304 N N . VAL A 1 162 ? -7.987 10.272 -24.043 1.00 87.94 162 VAL A N 1
ATOM 1305 C CA . VAL A 1 162 ? -7.401 11.411 -24.760 1.00 87.94 162 VAL A CA 1
ATOM 1306 C C . VAL A 1 162 ? -8.356 11.907 -25.840 1.00 87.94 162 VAL A C 1
ATOM 1308 O O . VAL A 1 162 ? -8.818 11.155 -26.697 1.00 87.94 162 VAL A O 1
ATOM 1311 N N . VAL A 1 163 ? -8.631 13.213 -25.857 1.00 83.88 163 VAL A N 1
ATOM 1312 C CA . VAL A 1 163 ? -9.437 13.840 -26.916 1.00 83.88 163 VAL A CA 1
ATOM 1313 C C . VAL A 1 163 ? -8.641 13.899 -28.221 1.00 83.88 163 VAL A C 1
ATOM 1315 O O . VAL A 1 163 ? -7.755 14.737 -28.386 1.00 83.88 163 VAL A O 1
ATOM 1318 N N . THR A 1 164 ? -9.012 13.070 -29.193 1.00 76.19 164 THR A N 1
ATOM 1319 C CA . THR A 1 164 ? -8.335 12.971 -30.493 1.00 76.19 164 THR A CA 1
ATOM 1320 C C . THR A 1 164 ? -8.853 13.989 -31.509 1.00 76.19 164 THR A C 1
ATOM 1322 O O . THR A 1 164 ? -8.119 14.404 -32.410 1.00 76.19 164 THR A O 1
ATOM 1325 N N . LYS A 1 165 ? -10.106 14.462 -31.375 1.00 74.38 165 LYS A N 1
ATOM 1326 C CA . LYS A 1 165 ? -10.672 15.467 -32.293 1.00 74.38 165 LYS A CA 1
ATOM 1327 C C . LYS A 1 165 ? -11.668 16.415 -31.629 1.00 74.38 165 LYS A C 1
ATOM 1329 O O . LYS A 1 165 ? -12.788 16.043 -31.280 1.00 74.38 165 LYS A O 1
ATOM 1334 N N . LYS A 1 166 ? -11.307 17.701 -31.574 1.00 64.62 166 LYS A N 1
ATOM 1335 C CA . LYS A 1 166 ? -12.214 18.788 -31.165 1.00 64.62 166 LYS A CA 1
ATOM 1336 C C . LYS A 1 166 ? -13.095 19.211 -32.349 1.00 64.62 166 LYS A C 1
ATOM 1338 O O . LYS A 1 166 ? -12.598 19.765 -33.328 1.00 64.62 166 LYS A O 1
ATOM 1343 N N . LYS A 1 167 ? -14.408 18.967 -32.279 1.00 61.81 167 LYS A N 1
ATOM 1344 C CA . LYS A 1 167 ? -15.381 19.460 -33.271 1.00 61.81 167 LYS A CA 1
ATOM 1345 C C . LYS A 1 167 ? -15.933 20.814 -32.816 1.00 61.81 167 LYS A C 1
ATOM 1347 O O . LYS A 1 167 ? -16.777 20.883 -31.931 1.00 61.81 167 LYS A O 1
ATOM 1352 N N . PHE A 1 168 ? -15.452 21.903 -33.417 1.00 54.16 168 PHE A N 1
ATOM 1353 C CA . PHE A 1 168 ? -15.965 23.250 -33.148 1.00 54.16 168 PHE A CA 1
ATOM 1354 C C . PHE A 1 168 ? -17.467 23.333 -33.490 1.00 54.16 168 PHE A C 1
ATOM 1356 O O . PHE A 1 168 ? -17.844 23.194 -34.650 1.00 54.16 168 PHE A O 1
ATOM 1363 N N . GLY A 1 169 ? -18.316 23.551 -32.478 1.00 61.19 169 GLY A N 1
ATOM 1364 C CA . GLY A 1 169 ? -19.764 23.779 -32.626 1.00 61.19 169 GLY A CA 1
ATOM 1365 C C . GLY A 1 169 ? -20.686 22.609 -32.248 1.00 61.19 169 GLY A C 1
ATOM 1366 O O . GLY A 1 169 ? -21.897 22.800 -32.198 1.00 61.19 169 GLY A O 1
ATOM 1367 N N . LEU A 1 170 ? -20.151 21.425 -31.937 1.00 55.62 170 LEU A N 1
ATOM 1368 C CA . LEU A 1 170 ? -20.918 20.282 -31.428 1.00 55.62 170 LEU A CA 1
ATOM 1369 C C . LEU A 1 170 ? -20.324 19.863 -30.081 1.00 55.62 170 LEU A C 1
ATOM 1371 O O . LEU A 1 170 ? -19.119 19.667 -29.983 1.00 55.62 170 LEU A O 1
ATOM 1375 N N . PHE A 1 171 ? -21.161 19.686 -29.057 1.00 58.75 171 PHE A N 1
ATOM 1376 C CA . PHE A 1 171 ? -20.777 19.290 -27.689 1.00 58.75 171 PHE A CA 1
ATOM 1377 C C . PHE A 1 171 ? -20.120 17.894 -27.572 1.00 58.75 171 PHE A C 1
ATOM 1379 O O . PHE A 1 171 ? -20.052 17.339 -26.481 1.00 58.75 171 PHE A O 1
ATOM 1386 N N . LYS A 1 172 ? -19.667 17.291 -28.677 1.00 55.84 172 LYS A N 1
ATOM 1387 C CA . LYS A 1 172 ? -19.110 15.940 -28.723 1.00 55.84 172 LYS A CA 1
ATOM 1388 C C . LYS A 1 172 ? -17.708 15.988 -29.327 1.00 55.84 172 LYS A C 1
ATOM 1390 O O . LYS A 1 172 ? -17.552 16.190 -30.533 1.00 55.84 172 LYS A O 1
ATOM 1395 N N . ALA A 1 173 ? -16.704 15.858 -28.468 1.00 71.25 173 ALA A N 1
ATOM 1396 C CA . ALA A 1 173 ? -15.337 15.577 -28.877 1.00 71.25 173 ALA A CA 1
ATOM 1397 C C . ALA A 1 173 ? -15.197 14.063 -29.105 1.00 71.25 173 ALA A C 1
ATOM 1399 O O . ALA A 1 173 ? -15.842 13.288 -28.402 1.00 71.25 173 ALA A O 1
ATOM 1400 N N . ASP A 1 174 ? -14.418 13.659 -30.110 1.00 79.38 174 ASP A N 1
ATOM 1401 C CA . ASP A 1 174 ? -14.046 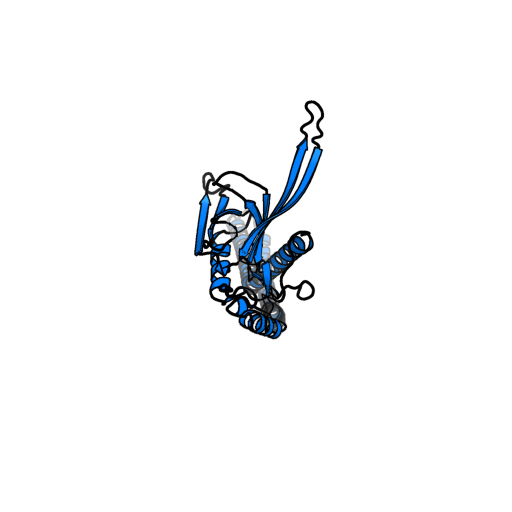12.249 -30.258 1.00 79.38 174 ASP A CA 1
ATOM 1402 C C . ASP A 1 174 ? -12.828 12.003 -29.349 1.00 79.38 174 ASP A C 1
ATOM 1404 O O . ASP A 1 174 ? -11.901 12.823 -29.328 1.00 79.38 174 ASP A O 1
ATOM 1408 N N . SER A 1 175 ? -12.857 10.914 -28.588 1.00 84.06 175 SER A N 1
ATOM 1409 C CA . SER A 1 175 ? -11.839 10.514 -27.618 1.00 84.06 175 SER A CA 1
ATOM 1410 C C . SER A 1 175 ? -11.416 9.061 -27.833 1.00 84.06 175 SER A C 1
ATOM 1412 O O . SER A 1 175 ? -12.156 8.270 -28.422 1.00 84.06 175 SER A O 1
ATOM 1414 N N . GLU A 1 176 ? -10.208 8.728 -27.391 1.00 89.25 176 GLU A N 1
ATOM 1415 C CA . GLU A 1 176 ? -9.634 7.387 -27.447 1.00 89.25 176 GLU A CA 1
ATOM 1416 C C . GLU A 1 176 ? -9.002 7.043 -26.100 1.00 89.25 176 GLU A C 1
ATOM 1418 O O . GLU A 1 176 ? -8.373 7.891 -25.470 1.00 89.25 176 GLU A O 1
ATOM 1423 N N . MET A 1 177 ? -9.186 5.801 -25.658 1.00 91.44 177 MET A N 1
ATOM 1424 C CA . MET A 1 177 ? -8.529 5.287 -24.464 1.00 91.44 177 MET A CA 1
ATOM 1425 C C . MET A 1 177 ? -7.084 4.927 -24.815 1.00 91.44 177 MET A C 1
ATOM 1427 O O . MET A 1 177 ? -6.863 3.996 -25.588 1.00 91.44 177 MET A O 1
ATOM 1431 N N . VAL A 1 178 ? -6.116 5.647 -24.252 1.00 94.31 178 VAL A N 1
ATOM 1432 C CA . VAL A 1 178 ? -4.690 5.327 -24.388 1.00 94.31 178 VAL A CA 1
ATOM 1433 C C . VAL A 1 178 ? -4.278 4.448 -23.217 1.00 94.31 178 VAL A C 1
ATOM 1435 O O . VAL A 1 178 ? -4.558 4.786 -22.068 1.00 94.31 178 VAL A O 1
ATOM 1438 N N . GLN A 1 179 ? -3.632 3.319 -23.513 1.00 95.81 179 GLN A N 1
ATOM 1439 C CA . GLN A 1 179 ? -3.160 2.364 -22.515 1.00 95.81 179 GLN A CA 1
ATOM 1440 C C . GLN A 1 179 ? -1.776 1.817 -22.890 1.00 95.81 179 GLN A C 1
ATOM 1442 O O . GLN A 1 179 ? -1.672 0.863 -23.660 1.00 95.81 179 GLN A O 1
ATOM 1447 N N . GLU A 1 180 ? -0.711 2.429 -22.369 1.00 95.81 180 GLU A N 1
ATOM 1448 C CA . GLU A 1 180 ? 0.674 2.134 -22.768 1.00 95.81 180 GLU A CA 1
ATOM 1449 C C . GLU A 1 180 ? 1.651 2.240 -21.590 1.00 95.81 180 GLU A C 1
ATOM 1451 O O . GLU A 1 180 ? 1.566 3.160 -20.778 1.00 95.81 180 GLU A O 1
ATOM 1456 N N . VAL A 1 181 ? 2.626 1.330 -21.516 1.00 97.38 181 VAL A N 1
ATOM 1457 C CA . VAL A 1 181 ? 3.721 1.421 -20.537 1.00 97.38 181 VAL A CA 1
ATOM 1458 C C . VAL A 1 181 ? 4.739 2.457 -21.011 1.00 97.38 181 VAL A C 1
ATOM 1460 O O . VAL A 1 181 ? 5.361 2.282 -22.057 1.00 97.38 181 VAL A O 1
ATOM 1463 N N . GLN A 1 182 ? 4.914 3.525 -20.232 1.00 96.31 182 GLN A N 1
ATOM 1464 C CA . GLN A 1 182 ? 5.854 4.617 -20.526 1.00 96.31 182 GLN A CA 1
ATOM 1465 C C . GLN A 1 182 ? 7.123 4.543 -19.665 1.00 96.31 182 GLN A C 1
ATOM 1467 O O . GLN A 1 182 ? 8.177 5.036 -20.068 1.00 96.31 182 GLN A O 1
ATOM 1472 N N . VAL A 1 183 ? 7.039 3.923 -18.483 1.00 97.00 183 VAL A N 1
ATOM 1473 C CA . VAL A 1 183 ? 8.193 3.656 -17.612 1.00 97.00 183 VAL A CA 1
ATOM 1474 C C . VAL A 1 183 ? 8.174 2.187 -17.220 1.00 97.00 183 VAL A C 1
ATOM 1476 O O . VAL A 1 183 ? 7.155 1.694 -16.752 1.00 97.00 183 VAL A O 1
ATOM 1479 N N . ASP A 1 184 ? 9.300 1.511 -17.408 1.00 96.75 184 ASP A N 1
ATOM 1480 C CA . ASP A 1 184 ? 9.566 0.148 -16.944 1.00 96.75 184 ASP A CA 1
ATOM 1481 C C . ASP A 1 184 ? 11.062 0.090 -16.609 1.00 96.75 184 ASP A C 1
ATOM 1483 O O . ASP A 1 184 ? 11.915 0.167 -17.503 1.00 96.75 184 ASP A O 1
ATOM 1487 N N . VAL A 1 185 ? 11.376 0.121 -15.313 1.00 96.19 185 VAL A N 1
ATOM 1488 C CA . VAL A 1 185 ? 12.746 0.216 -14.792 1.00 96.19 185 VAL A CA 1
ATOM 1489 C C . VAL A 1 185 ? 12.903 -0.744 -13.620 1.00 96.19 185 VAL A C 1
ATOM 1491 O O . VAL A 1 185 ? 12.038 -0.808 -12.747 1.00 96.19 185 VAL A O 1
ATOM 1494 N N . GLU A 1 186 ? 14.023 -1.467 -13.561 1.00 95.06 186 GLU A N 1
ATOM 1495 C CA . GLU A 1 186 ? 14.334 -2.316 -12.409 1.00 95.06 186 GLU A CA 1
ATOM 1496 C C . GLU A 1 186 ? 14.524 -1.450 -11.156 1.00 95.06 186 GLU A C 1
ATOM 1498 O O . GLU A 1 186 ? 15.227 -0.439 -11.185 1.00 95.06 186 GLU A O 1
ATOM 1503 N N . VAL A 1 187 ? 13.983 -1.868 -10.015 1.00 95.88 187 VAL A N 1
ATOM 1504 C CA . VAL A 1 187 ? 14.119 -1.130 -8.749 1.00 95.88 187 VAL A CA 1
ATOM 1505 C C . 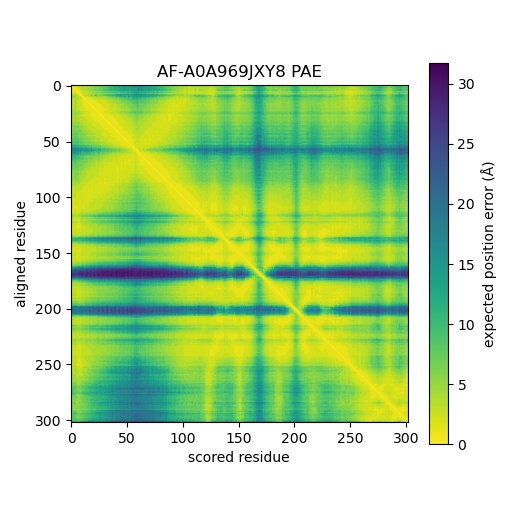VAL A 1 187 ? 15.592 -0.958 -8.349 1.00 95.88 187 VAL A C 1
ATOM 1507 O O . VAL A 1 187 ? 15.988 0.081 -7.819 1.00 95.88 187 VAL A O 1
ATOM 1510 N N . ASN A 1 188 ? 16.447 -1.923 -8.692 1.00 92.44 188 ASN A N 1
ATOM 1511 C CA . ASN A 1 188 ? 17.892 -1.846 -8.454 1.00 92.44 188 ASN A CA 1
ATOM 1512 C C . ASN A 1 188 ? 18.629 -0.864 -9.383 1.00 92.44 188 ASN A C 1
ATOM 1514 O O . ASN A 1 188 ? 19.793 -0.556 -9.142 1.00 92.44 188 ASN A O 1
ATOM 1518 N N . GLN A 1 189 ? 17.974 -0.358 -10.430 1.00 95.25 189 GLN A N 1
ATOM 1519 C CA . GLN A 1 189 ? 18.489 0.730 -11.263 1.00 95.25 189 GLN A CA 1
ATOM 1520 C C . GLN A 1 189 ? 18.088 2.115 -10.731 1.00 95.25 189 GLN A C 1
ATOM 1522 O O . GLN A 1 189 ? 18.496 3.118 -11.310 1.00 95.25 189 GLN A O 1
ATOM 1527 N N . ILE A 1 190 ? 17.313 2.207 -9.646 1.00 97.50 190 ILE A N 1
ATOM 1528 C CA . ILE A 1 190 ? 16.969 3.481 -9.006 1.00 97.50 190 ILE A CA 1
ATOM 1529 C C . ILE A 1 190 ? 18.140 3.927 -8.123 1.00 97.50 190 ILE A C 1
ATOM 1531 O O . ILE A 1 190 ? 18.363 3.387 -7.043 1.00 97.50 190 ILE A O 1
ATOM 1535 N N . GLU A 1 191 ? 18.890 4.932 -8.570 1.00 97.62 191 GLU A N 1
ATOM 1536 C CA . GLU A 1 191 ? 20.051 5.454 -7.839 1.00 97.62 191 GLU A CA 1
ATOM 1537 C C . GLU A 1 191 ? 19.647 6.414 -6.719 1.00 97.62 191 GLU A C 1
ATOM 1539 O O . GLU A 1 191 ? 20.286 6.458 -5.667 1.00 97.62 191 GLU A O 1
ATOM 1544 N N . SER A 1 192 ? 18.593 7.206 -6.931 1.00 97.50 192 SER A N 1
ATOM 1545 C CA . SER A 1 192 ? 18.042 8.056 -5.877 1.00 97.50 192 SER A CA 1
ATOM 1546 C C . SER A 1 192 ? 16.547 8.300 -6.043 1.00 97.50 192 SER A C 1
ATOM 1548 O O . SER A 1 192 ? 16.021 8.324 -7.157 1.00 97.50 192 SER A O 1
ATOM 1550 N N . VAL A 1 193 ? 15.887 8.492 -4.901 1.00 97.94 193 VAL A N 1
ATOM 1551 C CA . VAL A 1 193 ? 14.474 8.852 -4.782 1.00 97.94 193 VAL A CA 1
ATOM 1552 C C . VAL A 1 193 ? 14.390 10.139 -3.968 1.00 97.94 193 VAL A C 1
ATOM 1554 O O . VAL A 1 193 ? 14.887 10.185 -2.840 1.00 97.94 193 VAL A O 1
ATOM 1557 N N . SER A 1 194 ? 13.762 11.178 -4.511 1.00 96.69 194 SER A N 1
ATOM 1558 C CA . SER A 1 194 ? 13.359 12.366 -3.754 1.00 96.69 194 SER A CA 1
ATOM 1559 C C . SER A 1 194 ? 11.843 12.451 -3.684 1.00 96.69 194 SER A C 1
ATOM 1561 O O . SER A 1 194 ? 11.142 12.128 -4.638 1.00 96.69 194 SER A O 1
ATOM 1563 N N . HIS A 1 195 ? 11.330 12.894 -2.542 1.00 94.88 195 HIS A N 1
ATOM 1564 C CA . HIS A 1 195 ? 9.901 13.066 -2.320 1.00 94.88 195 HIS A CA 1
ATOM 1565 C C . HIS A 1 195 ? 9.637 14.407 -1.632 1.00 94.88 195 HIS A C 1
ATOM 1567 O O . HIS A 1 195 ? 10.458 14.883 -0.840 1.00 94.88 195 HIS A O 1
ATOM 1573 N N . LYS A 1 196 ? 8.519 15.051 -1.963 1.00 92.12 196 LYS A N 1
ATOM 1574 C CA . LYS A 1 196 ? 8.136 16.368 -1.434 1.00 92.12 196 LYS A CA 1
ATOM 1575 C C . LYS A 1 196 ? 6.650 16.618 -1.645 1.00 92.12 196 LYS A C 1
ATOM 1577 O O . LYS A 1 196 ? 6.050 16.095 -2.575 1.00 92.12 196 LYS A O 1
ATOM 1582 N N . GLU A 1 197 ? 6.097 17.506 -0.836 1.00 89.12 197 GLU A N 1
ATOM 1583 C CA . GLU A 1 197 ? 4.795 18.102 -1.109 1.00 89.12 197 GLU A CA 1
ATOM 1584 C C . GLU A 1 197 ? 4.994 19.441 -1.837 1.00 89.12 197 GLU A C 1
ATOM 1586 O O . GLU A 1 197 ? 5.743 20.300 -1.360 1.00 89.12 197 GLU A O 1
ATOM 1591 N N . GLU A 1 198 ? 4.325 19.648 -2.972 1.00 84.19 198 GLU A N 1
ATOM 1592 C CA . GLU A 1 198 ? 4.378 20.903 -3.736 1.00 84.19 198 GLU A CA 1
ATOM 1593 C C . GLU A 1 198 ? 3.001 21.564 -3.872 1.00 84.19 198 GLU A C 1
ATOM 1595 O O . GLU A 1 198 ? 1.967 20.907 -3.953 1.00 84.19 198 GLU A O 1
ATOM 1600 N N . GLY A 1 199 ? 2.985 22.898 -3.928 1.00 79.25 199 GLY A N 1
ATOM 1601 C CA . GLY A 1 199 ? 1.758 23.673 -4.119 1.00 79.25 199 GLY A CA 1
ATOM 1602 C C . GLY A 1 199 ? 0.872 23.786 -2.872 1.00 79.25 199 GLY A C 1
ATOM 1603 O O . GLY A 1 199 ? 1.339 23.715 -1.734 1.00 79.25 199 GLY A O 1
ATOM 1604 N N . GLY A 1 200 ? -0.419 24.029 -3.109 1.00 68.19 200 GLY A N 1
ATOM 1605 C CA . GLY A 1 200 ? -1.434 24.256 -2.080 1.00 68.19 200 GLY A CA 1
ATOM 1606 C C . GLY A 1 200 ? -1.412 25.649 -1.429 1.00 68.19 200 GLY A C 1
ATOM 1607 O O . GLY A 1 200 ? -0.417 26.374 -1.445 1.00 68.19 200 GLY A O 1
ATOM 1608 N N . PHE A 1 201 ? -2.538 26.032 -0.826 1.00 51.62 201 PHE A N 1
ATOM 1609 C CA . PHE A 1 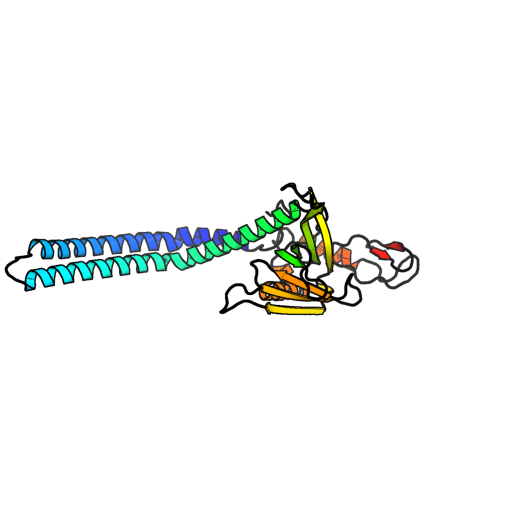201 ? -2.664 27.230 0.015 1.00 51.62 201 PHE A CA 1
ATOM 1610 C C . PHE A 1 201 ? -3.177 26.810 1.393 1.00 51.62 201 PHE A C 1
ATOM 1612 O O . PHE A 1 201 ? -4.159 26.079 1.488 1.00 51.62 201 PHE A O 1
ATOM 1619 N N . MET A 1 202 ? -2.497 27.230 2.467 1.00 63.91 202 MET A N 1
ATOM 1620 C CA . MET A 1 202 ? -2.826 26.838 3.852 1.00 63.91 202 MET A CA 1
ATOM 1621 C C . MET A 1 202 ? -2.981 25.314 4.066 1.00 63.91 202 MET A C 1
ATOM 1623 O O . MET A 1 202 ? -3.811 24.873 4.852 1.00 63.91 202 MET A O 1
ATOM 1627 N N . GLY A 1 203 ? -2.184 24.497 3.371 1.00 56.66 203 GLY A N 1
ATOM 1628 C CA . GLY A 1 203 ? -2.190 23.039 3.543 1.00 56.66 203 GLY A CA 1
ATOM 1629 C C . GLY A 1 203 ? -3.264 22.280 2.758 1.00 56.66 203 GLY A C 1
ATOM 1630 O O . GLY A 1 203 ? -3.263 21.057 2.805 1.00 56.66 203 GLY A O 1
ATOM 1631 N N . MET A 1 204 ? -4.133 22.961 2.003 1.00 58.03 204 MET A N 1
ATOM 1632 C CA . MET A 1 204 ? -5.096 22.314 1.104 1.00 58.03 204 MET A CA 1
ATOM 1633 C C . MET A 1 204 ? -4.569 22.261 -0.333 1.00 58.03 204 MET A C 1
ATOM 1635 O O . MET A 1 204 ? -4.042 23.257 -0.832 1.00 58.03 204 MET A O 1
ATOM 1639 N N . GLY A 1 205 ? -4.753 21.116 -0.999 1.00 65.69 205 GLY A N 1
ATOM 1640 C CA . GLY A 1 205 ? -4.407 20.926 -2.414 1.00 65.69 205 GLY A CA 1
ATOM 1641 C C . GLY A 1 205 ? -2.907 20.795 -2.689 1.00 65.69 205 GLY A C 1
ATOM 1642 O O . GLY A 1 205 ? -2.448 21.238 -3.739 1.00 65.69 205 GLY A O 1
ATOM 1643 N N . LYS A 1 206 ? -2.139 20.255 -1.735 1.00 80.06 206 LYS A N 1
ATOM 1644 C CA . LYS A 1 206 ? -0.736 19.899 -1.965 1.00 80.06 206 LYS A CA 1
ATOM 1645 C C . LYS A 1 206 ? -0.655 18.652 -2.847 1.00 80.06 206 LYS A C 1
ATOM 1647 O O . LYS A 1 206 ? -1.411 17.710 -2.632 1.00 80.06 206 LYS A O 1
ATOM 1652 N N . ALA A 1 207 ? 0.256 18.674 -3.810 1.00 84.19 207 ALA A N 1
ATOM 1653 C CA . ALA A 1 207 ? 0.594 17.540 -4.652 1.00 84.19 207 ALA A CA 1
ATOM 1654 C C . ALA A 1 207 ? 1.720 16.729 -3.999 1.00 84.19 207 ALA A C 1
ATOM 1656 O O . ALA A 1 207 ? 2.761 17.295 -3.656 1.00 84.19 207 ALA A O 1
ATOM 1657 N N . ASP A 1 208 ? 1.523 15.421 -3.849 1.00 93.81 208 ASP A N 1
ATOM 1658 C CA . ASP A 1 208 ? 2.562 14.482 -3.418 1.00 93.81 208 ASP A CA 1
ATOM 1659 C C . ASP A 1 208 ? 3.466 14.154 -4.608 1.00 93.81 208 ASP A C 1
ATOM 1661 O O . ASP A 1 208 ? 3.065 13.444 -5.527 1.00 93.81 208 ASP A O 1
ATOM 1665 N N . ILE A 1 209 ? 4.684 14.692 -4.623 1.00 95.56 209 ILE A N 1
ATOM 1666 C CA . ILE A 1 209 ? 5.628 14.520 -5.728 1.00 95.56 209 ILE A CA 1
ATOM 1667 C C . ILE A 1 209 ? 6.700 13.507 -5.346 1.00 95.56 209 ILE A C 1
ATOM 1669 O O . ILE A 1 209 ? 7.346 13.643 -4.305 1.00 95.56 209 ILE A O 1
ATOM 1673 N N . ILE A 1 210 ? 6.952 12.550 -6.237 1.00 97.50 210 ILE A N 1
ATOM 1674 C CA . ILE A 1 210 ? 8.099 11.642 -6.177 1.00 97.50 210 ILE A CA 1
ATOM 1675 C C . ILE A 1 210 ? 8.939 11.774 -7.450 1.00 97.50 210 ILE A C 1
ATOM 1677 O O . ILE A 1 210 ? 8.415 11.845 -8.564 1.00 97.50 210 ILE A O 1
ATOM 1681 N N . GLU A 1 211 ? 10.255 11.848 -7.290 1.00 97.69 211 GLU A N 1
ATOM 1682 C CA . GLU A 1 211 ? 11.215 11.973 -8.382 1.00 97.69 211 GLU A CA 1
ATOM 1683 C C . GLU A 1 211 ? 12.273 10.878 -8.250 1.00 97.69 211 GLU A C 1
ATOM 1685 O O . GLU A 1 211 ? 12.756 10.568 -7.160 1.00 97.69 211 GLU A O 1
ATOM 1690 N N . PHE A 1 212 ? 12.637 10.306 -9.389 1.00 98.12 212 PHE A N 1
ATOM 1691 C CA . PHE A 1 212 ? 13.584 9.214 -9.509 1.00 98.12 212 PHE A CA 1
ATOM 1692 C C . PHE A 1 212 ? 14.757 9.645 -10.376 1.00 98.12 212 PHE A C 1
ATOM 1694 O O . PHE A 1 212 ? 14.563 10.238 -11.442 1.00 98.12 212 PHE A O 1
ATOM 1701 N N . VAL A 1 213 ? 15.965 9.293 -9.947 1.00 97.94 213 VAL A N 1
ATOM 1702 C CA . VAL A 1 213 ? 17.157 9.273 -10.801 1.00 97.94 213 VAL A CA 1
ATOM 1703 C C . VAL A 1 213 ? 17.541 7.821 -11.008 1.00 97.94 213 VAL A C 1
ATOM 1705 O O . VAL A 1 213 ? 17.681 7.071 -10.039 1.00 97.94 213 VAL A O 1
ATOM 1708 N N . PHE A 1 214 ? 17.704 7.436 -12.266 1.00 97.75 214 PHE A N 1
ATOM 1709 C CA . PHE A 1 214 ? 18.024 6.069 -12.643 1.00 97.75 214 PHE A CA 1
ATOM 1710 C C . PHE A 1 214 ? 19.465 5.949 -13.133 1.00 97.75 214 PHE A C 1
ATOM 1712 O O . PHE A 1 214 ? 20.053 6.906 -13.643 1.00 97.75 214 PHE A O 1
ATOM 1719 N N . ALA A 1 215 ? 19.999 4.738 -13.018 1.00 94.94 215 ALA A N 1
ATOM 1720 C CA . ALA A 1 215 ? 21.309 4.376 -13.519 1.00 94.94 215 ALA A CA 1
ATOM 1721 C C . ALA A 1 215 ? 21.407 4.574 -15.034 1.00 94.94 215 ALA A C 1
ATOM 1723 O O . ALA A 1 215 ? 20.429 4.451 -15.769 1.00 94.94 215 ALA A O 1
ATOM 1724 N N . ALA A 1 216 ? 22.626 4.796 -15.528 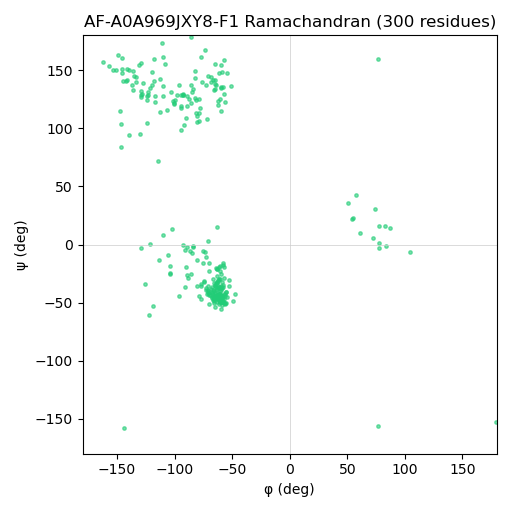1.00 90.88 216 ALA A N 1
ATOM 1725 C CA . ALA A 1 216 ? 22.882 4.981 -16.959 1.00 90.88 216 ALA A CA 1
ATOM 1726 C C . ALA A 1 216 ? 22.479 3.774 -17.834 1.00 90.88 216 ALA A C 1
ATOM 1728 O O . ALA A 1 216 ? 22.355 3.921 -19.046 1.00 90.88 216 ALA A O 1
ATOM 1729 N N . SER A 1 217 ? 22.304 2.594 -17.231 1.00 84.81 217 SER A N 1
ATOM 1730 C CA . SER A 1 217 ? 21.831 1.372 -17.891 1.00 84.81 217 SER A CA 1
ATOM 1731 C C . SER A 1 217 ? 20.304 1.241 -17.947 1.00 84.81 217 SER A C 1
ATOM 1733 O O . SER A 1 217 ? 19.808 0.290 -18.546 1.00 84.81 217 SER A O 1
ATOM 1735 N N . ALA A 1 218 ? 19.552 2.146 -17.317 1.00 90.44 218 ALA A N 1
ATOM 1736 C CA . ALA A 1 218 ? 18.096 2.153 -17.379 1.00 90.44 218 ALA A CA 1
ATOM 1737 C C . ALA A 1 218 ? 17.586 2.716 -18.716 1.00 90.44 218 ALA A C 1
ATOM 1739 O O . ALA A 1 218 ? 18.286 3.438 -19.429 1.00 90.44 218 ALA A O 1
ATOM 1740 N N . SER A 1 219 ? 16.323 2.424 -19.035 1.00 86.81 219 SER A N 1
ATOM 1741 C CA . SER A 1 219 ? 15.638 2.889 -20.253 1.00 86.81 219 SER A CA 1
ATOM 1742 C C . SER A 1 219 ? 15.474 4.415 -20.323 1.00 86.81 219 SER A C 1
ATOM 1744 O O . SER A 1 219 ? 15.297 4.981 -21.403 1.00 86.81 219 SER A O 1
ATOM 1746 N N . MET A 1 220 ? 15.567 5.098 -19.183 1.00 93.69 220 MET A N 1
ATOM 1747 C CA . MET A 1 220 ? 15.542 6.552 -19.062 1.00 93.69 220 MET A CA 1
ATOM 1748 C C . MET A 1 220 ? 16.385 7.010 -17.872 1.00 93.69 220 MET A C 1
ATOM 1750 O O . MET A 1 220 ? 16.694 6.224 -16.989 1.00 93.69 220 MET A O 1
ATOM 1754 N N . SER A 1 221 ? 16.749 8.295 -17.833 1.00 95.19 221 SER A N 1
ATOM 1755 C CA . SER A 1 221 ? 17.629 8.839 -16.780 1.00 95.19 221 SER A CA 1
ATOM 1756 C C . SER A 1 221 ? 16.895 9.343 -15.537 1.00 95.19 221 SER A C 1
ATOM 1758 O O . SER A 1 221 ? 17.484 9.422 -14.460 1.00 95.19 221 SER A O 1
ATOM 1760 N N . ARG A 1 222 ? 15.630 9.746 -15.680 1.00 96.44 222 ARG A N 1
ATOM 1761 C CA . ARG A 1 222 ? 14.823 10.299 -14.590 1.00 96.44 222 ARG A CA 1
ATOM 1762 C C . ARG A 1 222 ? 13.338 10.140 -14.870 1.00 96.44 222 ARG A C 1
ATOM 1764 O O . ARG A 1 222 ? 12.933 10.171 -16.031 1.00 96.44 222 ARG A O 1
ATOM 1771 N N . ALA A 1 223 ? 12.539 10.091 -13.814 1.00 97.44 223 ALA A N 1
ATOM 1772 C CA . ALA A 1 223 ? 11.089 10.224 -13.893 1.00 97.44 223 ALA A CA 1
ATOM 1773 C C . ALA A 1 223 ? 10.571 11.050 -12.714 1.00 97.44 223 ALA A C 1
ATOM 1775 O O . ALA A 1 223 ? 11.180 11.073 -11.649 1.00 97.44 223 ALA A O 1
ATOM 1776 N N . ARG A 1 224 ? 9.457 11.750 -12.912 1.00 97.25 224 ARG A N 1
ATOM 1777 C CA . ARG A 1 224 ? 8.800 12.567 -11.889 1.00 97.25 224 ARG A CA 1
ATOM 1778 C C . ARG A 1 224 ? 7.307 12.317 -11.962 1.00 97.25 224 ARG A C 1
ATOM 1780 O O . ARG A 1 224 ? 6.754 12.350 -13.059 1.00 97.25 224 ARG A O 1
ATOM 1787 N N . PHE A 1 225 ? 6.682 12.089 -10.817 1.00 97.62 225 PHE A N 1
ATOM 1788 C CA . PHE A 1 225 ? 5.262 11.790 -10.723 1.00 97.62 225 PHE A CA 1
ATOM 1789 C C . PHE A 1 225 ? 4.603 12.612 -9.630 1.00 97.62 225 PHE A C 1
ATOM 1791 O O . PHE A 1 225 ? 5.191 12.828 -8.570 1.00 97.62 225 PHE A O 1
ATOM 1798 N N . HIS A 1 226 ? 3.364 13.008 -9.885 1.00 96.19 226 HIS A N 1
ATOM 1799 C CA . HIS A 1 226 ? 2.426 13.402 -8.846 1.00 96.19 226 HIS A CA 1
ATOM 1800 C C . HIS A 1 226 ? 1.569 12.188 -8.480 1.00 96.19 226 HIS A C 1
ATOM 1802 O O . HIS A 1 226 ? 0.873 11.651 -9.337 1.00 96.19 226 HIS A O 1
ATOM 1808 N N . LEU A 1 227 ? 1.625 11.755 -7.221 1.00 96.56 227 LEU A N 1
ATOM 1809 C CA . LEU A 1 227 ? 0.842 10.642 -6.691 1.00 96.56 227 LEU A CA 1
ATOM 1810 C C . LEU A 1 227 ? -0.520 11.142 -6.205 1.00 96.56 227 LEU A C 1
ATOM 1812 O O . LEU A 1 227 ? -0.601 12.035 -5.360 1.00 96.56 227 LEU A O 1
ATOM 1816 N N . LYS A 1 228 ? -1.606 10.547 -6.700 1.00 94.38 228 LYS A N 1
ATOM 1817 C CA . LYS A 1 228 ? -2.967 10.938 -6.325 1.00 94.38 228 LYS A CA 1
ATOM 1818 C C . LYS A 1 228 ? -3.465 10.061 -5.176 1.00 94.38 228 LYS A C 1
ATOM 1820 O O . LYS A 1 228 ? -3.935 8.943 -5.372 1.00 94.38 228 LYS A O 1
ATOM 1825 N N . GLY A 1 229 ? -3.375 10.592 -3.957 1.00 88.94 229 GLY A N 1
ATOM 1826 C CA . GLY A 1 229 ? -3.958 9.970 -2.761 1.00 88.94 229 GLY A CA 1
ATOM 1827 C C . GLY A 1 229 ? -3.073 8.946 -2.045 1.00 88.94 229 GLY A C 1
ATOM 1828 O O . GLY A 1 229 ? -3.583 8.218 -1.196 1.00 88.94 229 GLY A O 1
ATOM 1829 N N . GLN A 1 230 ? -1.771 8.896 -2.347 1.00 91.88 230 GLN A N 1
ATOM 1830 C CA . GLN A 1 230 ? -0.779 8.168 -1.546 1.00 91.88 230 GLN A CA 1
ATOM 1831 C C . GLN A 1 230 ? 0.432 9.041 -1.242 1.00 91.88 230 GLN A C 1
ATOM 1833 O O . GLN A 1 230 ? 0.751 9.963 -1.991 1.00 91.88 230 GLN A O 1
ATOM 1838 N N . ASN A 1 231 ? 1.111 8.720 -0.142 1.00 93.12 231 ASN A N 1
ATOM 1839 C CA . ASN A 1 231 ? 2.232 9.495 0.348 1.00 93.12 231 ASN A CA 1
ATOM 1840 C C . ASN A 1 231 ? 3.532 9.120 -0.381 1.00 93.12 231 ASN A C 1
ATOM 1842 O O . ASN A 1 231 ? 3.966 7.965 -0.396 1.00 93.12 231 ASN A O 1
ATOM 1846 N N . SER A 1 232 ? 4.198 10.124 -0.939 1.00 95.44 232 SER A N 1
ATOM 1847 C CA . SER A 1 232 ? 5.454 9.953 -1.679 1.00 95.44 232 SER A CA 1
ATOM 1848 C C . SER A 1 232 ? 6.622 9.418 -0.824 1.00 95.44 232 SER A C 1
ATOM 1850 O O . SER A 1 232 ? 7.506 8.730 -1.341 1.00 95.44 232 SER A O 1
ATOM 1852 N N . SER A 1 233 ? 6.623 9.658 0.492 1.00 95.81 233 SER A N 1
ATOM 1853 C CA . SER A 1 233 ? 7.639 9.118 1.409 1.00 95.81 233 SER A CA 1
ATOM 1854 C C . SER A 1 233 ? 7.462 7.624 1.701 1.00 95.81 233 SER A C 1
ATOM 1856 O O . SER A 1 233 ? 8.456 6.913 1.854 1.00 95.81 233 SER A O 1
ATOM 1858 N N . GLU A 1 234 ? 6.224 7.118 1.706 1.00 95.31 234 GLU A N 1
ATOM 1859 C CA . GLU A 1 234 ? 5.942 5.684 1.873 1.00 95.31 234 GLU A CA 1
ATOM 1860 C C . GLU A 1 234 ? 6.443 4.885 0.666 1.00 95.31 234 GLU A C 1
ATOM 1862 O O . GLU A 1 234 ? 7.075 3.841 0.828 1.00 95.31 234 GLU A O 1
ATOM 1867 N N . TRP A 1 235 ? 6.258 5.424 -0.543 1.00 97.50 235 TRP A N 1
ATOM 1868 C CA . TRP A 1 235 ? 6.825 4.861 -1.771 1.00 97.50 235 TRP A CA 1
ATOM 1869 C C . TRP A 1 235 ? 8.354 4.797 -1.719 1.00 97.50 235 TRP A C 1
ATOM 1871 O O . TRP A 1 235 ? 8.939 3.755 -2.011 1.00 97.50 235 TRP A O 1
ATOM 1881 N N . ALA A 1 236 ? 9.012 5.881 -1.294 1.00 97.38 236 ALA A N 1
ATOM 1882 C CA . ALA A 1 236 ? 10.466 5.907 -1.138 1.00 97.38 236 ALA A CA 1
ATOM 1883 C C . ALA A 1 236 ? 10.961 4.870 -0.110 1.00 97.38 236 ALA A C 1
ATOM 1885 O O . ALA A 1 236 ? 11.966 4.192 -0.341 1.00 97.38 236 ALA A O 1
ATOM 1886 N N . ALA A 1 237 ? 10.242 4.706 1.006 1.00 97.12 237 ALA A N 1
ATOM 1887 C CA . ALA A 1 237 ? 10.547 3.689 2.007 1.00 97.12 237 ALA A CA 1
ATOM 1888 C C . ALA A 1 237 ? 10.373 2.266 1.451 1.00 97.12 237 ALA A C 1
ATOM 1890 O O . ALA A 1 237 ? 11.248 1.426 1.663 1.00 97.12 237 ALA A O 1
ATOM 1891 N N . MET A 1 238 ? 9.296 2.002 0.706 1.00 97.19 238 MET A N 1
ATOM 1892 C CA . MET A 1 238 ? 9.047 0.691 0.100 1.00 97.19 238 MET A CA 1
ATOM 1893 C C . MET A 1 238 ? 10.112 0.332 -0.941 1.00 97.19 238 MET A C 1
ATOM 1895 O O . MET A 1 238 ? 10.657 -0.766 -0.897 1.00 97.19 238 MET A O 1
ATOM 1899 N N . ILE A 1 239 ? 10.490 1.271 -1.814 1.00 97.75 239 ILE A N 1
ATOM 1900 C CA . ILE A 1 239 ? 11.576 1.076 -2.790 1.00 97.75 239 ILE A CA 1
ATOM 1901 C C . ILE A 1 239 ? 12.872 0.678 -2.088 1.00 97.75 239 ILE A C 1
ATOM 1903 O O . ILE A 1 239 ? 13.546 -0.258 -2.513 1.00 97.75 239 ILE A O 1
ATOM 1907 N N . LYS A 1 240 ? 13.198 1.330 -0.968 1.00 97.12 240 LYS A N 1
ATOM 1908 C CA . LYS A 1 240 ? 14.375 0.966 -0.181 1.00 97.12 240 LYS A CA 1
ATOM 1909 C C . LYS A 1 240 ? 14.292 -0.467 0.352 1.00 97.12 240 LYS A C 1
ATOM 1911 O O . LYS A 1 240 ? 15.293 -1.167 0.274 1.00 97.12 240 LYS A O 1
ATOM 1916 N N . ARG A 1 241 ? 13.131 -0.908 0.854 1.00 96.81 241 ARG A N 1
ATOM 1917 C CA . ARG A 1 241 ? 12.928 -2.296 1.323 1.00 96.81 241 ARG A CA 1
ATOM 1918 C C . ARG A 1 241 ? 13.120 -3.321 0.209 1.00 96.81 241 ARG A C 1
ATOM 1920 O O . ARG A 1 241 ? 13.646 -4.401 0.455 1.00 96.81 241 ARG A O 1
ATOM 1927 N N . VAL A 1 242 ? 12.707 -2.983 -1.011 1.00 95.94 242 VAL A N 1
ATOM 1928 C CA . VAL A 1 242 ? 12.954 -3.823 -2.189 1.00 95.94 242 VAL A CA 1
ATOM 1929 C C . VAL A 1 242 ? 14.453 -3.889 -2.490 1.00 95.94 242 VAL A C 1
ATOM 1931 O O . VAL A 1 242 ? 15.005 -4.977 -2.617 1.00 95.94 242 VAL A O 1
ATOM 1934 N N . GLN A 1 243 ? 15.143 -2.745 -2.522 1.00 94.62 243 GLN A N 1
ATOM 1935 C CA . GLN A 1 243 ? 16.586 -2.683 -2.796 1.00 94.62 243 GLN A CA 1
ATOM 1936 C C . GLN A 1 243 ? 17.444 -3.397 -1.742 1.00 94.62 243 GLN A C 1
ATOM 1938 O O . GLN A 1 243 ? 18.501 -3.935 -2.072 1.00 94.62 243 GLN A O 1
ATOM 1943 N N . THR A 1 244 ? 17.025 -3.393 -0.473 1.00 94.31 244 THR A N 1
ATOM 1944 C CA . THR A 1 244 ? 17.722 -4.111 0.606 1.00 94.31 244 THR A CA 1
ATOM 1945 C C . THR A 1 244 ? 17.390 -5.601 0.647 1.00 94.31 244 THR A C 1
ATOM 1947 O O . THR A 1 244 ? 18.095 -6.345 1.324 1.00 94.31 244 THR A O 1
ATOM 1950 N N . GLY A 1 245 ? 16.350 -6.043 -0.068 1.00 91.25 245 GLY A N 1
ATOM 1951 C CA . GLY A 1 245 ? 15.817 -7.404 0.010 1.00 91.25 245 GLY A CA 1
ATOM 1952 C C . GLY A 1 245 ? 14.952 -7.662 1.248 1.00 91.25 245 GLY A C 1
ATOM 1953 O O . GLY A 1 245 ? 14.434 -8.764 1.403 1.00 91.25 245 GLY A O 1
ATOM 1954 N N . ASP A 1 246 ? 14.731 -6.659 2.107 1.00 93.19 246 ASP A N 1
ATOM 1955 C CA . ASP A 1 246 ? 13.894 -6.791 3.310 1.00 93.19 246 ASP A CA 1
ATOM 1956 C C . ASP A 1 246 ? 12.446 -7.175 2.968 1.00 93.19 246 ASP A C 1
ATOM 1958 O O . ASP A 1 246 ? 11.727 -7.702 3.814 1.00 93.19 246 ASP A O 1
ATOM 1962 N N . ILE A 1 247 ? 12.000 -6.891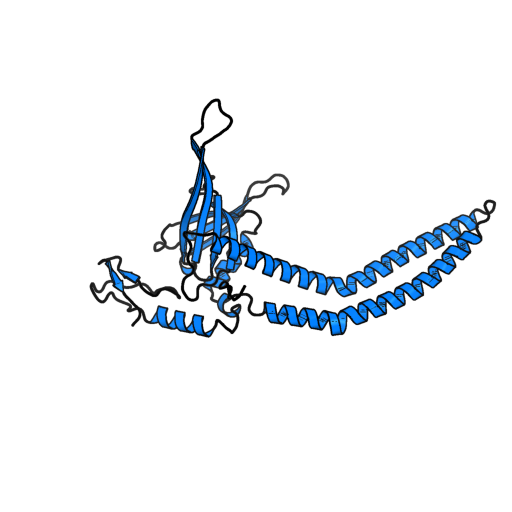 1.740 1.00 93.06 247 ILE A N 1
ATOM 1963 C CA . ILE A 1 247 ? 10.654 -7.232 1.274 1.00 93.06 247 ILE A CA 1
ATOM 1964 C C . ILE A 1 247 ? 10.440 -8.738 1.067 1.00 93.06 247 ILE A C 1
ATOM 1966 O O . ILE A 1 247 ? 9.302 -9.205 1.111 1.00 93.06 247 ILE A O 1
ATOM 1970 N N . ASP A 1 248 ? 11.511 -9.510 0.868 1.00 90.12 248 ASP A N 1
ATOM 1971 C CA . ASP A 1 248 ? 11.412 -10.953 0.639 1.00 90.12 248 ASP A CA 1
ATOM 1972 C C . ASP A 1 248 ? 10.905 -11.675 1.900 1.00 90.12 248 ASP A C 1
ATOM 1974 O O . ASP A 1 248 ? 10.189 -12.666 1.793 1.00 90.12 248 ASP A O 1
ATOM 1978 N N . ALA A 1 249 ? 11.196 -11.134 3.090 1.00 88.69 249 ALA A N 1
ATOM 1979 C CA . ALA A 1 249 ? 10.697 -11.651 4.366 1.00 88.69 249 ALA A CA 1
ATOM 1980 C C . ALA A 1 249 ? 9.184 -11.432 4.571 1.00 88.69 249 ALA A C 1
ATOM 1982 O O . ALA A 1 249 ? 8.591 -12.073 5.435 1.00 88.69 249 ALA A O 1
ATOM 1983 N N . ASP A 1 250 ? 8.555 -10.548 3.786 1.00 89.88 250 ASP A N 1
ATOM 1984 C CA . ASP A 1 250 ? 7.103 -10.326 3.824 1.00 89.88 250 ASP A CA 1
ATOM 1985 C C . ASP A 1 250 ? 6.340 -11.324 2.939 1.00 89.88 250 ASP A C 1
ATOM 1987 O O . ASP A 1 250 ? 5.102 -11.305 2.923 1.00 89.88 250 ASP A O 1
ATOM 1991 N N . ARG A 1 251 ? 7.038 -12.148 2.146 1.00 91.12 251 ARG A N 1
ATOM 1992 C CA . ARG A 1 251 ? 6.396 -13.147 1.288 1.00 91.12 251 ARG A CA 1
ATOM 1993 C C . ARG A 1 251 ? 5.756 -14.247 2.129 1.00 91.12 251 ARG A C 1
ATOM 1995 O O . ARG A 1 251 ? 6.272 -14.630 3.170 1.00 91.12 251 ARG A O 1
ATOM 2002 N N . SER A 1 252 ? 4.612 -14.742 1.668 1.00 89.62 252 SER A N 1
ATOM 2003 C CA . SER A 1 252 ? 3.983 -15.932 2.239 1.00 89.62 252 SER A CA 1
ATOM 2004 C C . SER A 1 252 ? 4.867 -17.160 2.012 1.00 89.62 252 SER A C 1
ATOM 2006 O O . SER A 1 252 ? 5.450 -17.308 0.934 1.00 89.62 252 SER A O 1
ATOM 2008 N N . ASP A 1 253 ? 4.925 -18.040 3.015 1.00 86.62 253 ASP A N 1
ATOM 2009 C CA . ASP A 1 253 ? 5.736 -19.264 3.014 1.00 86.62 253 ASP A CA 1
ATOM 2010 C C . ASP A 1 253 ? 5.497 -20.145 1.775 1.00 86.62 253 ASP A C 1
ATOM 2012 O O . ASP A 1 253 ? 6.424 -20.787 1.285 1.00 86.62 253 ASP A O 1
ATOM 2016 N N . GLU A 1 254 ? 4.283 -20.116 1.209 1.00 86.88 254 GLU A N 1
ATOM 2017 C CA . GLU A 1 254 ? 3.917 -20.842 -0.017 1.00 86.88 254 GLU A CA 1
ATOM 2018 C C . GLU A 1 254 ? 4.769 -20.443 -1.240 1.00 86.88 254 GLU A C 1
ATOM 2020 O O . GLU A 1 254 ? 4.957 -21.246 -2.150 1.00 86.88 254 GLU A O 1
ATOM 2025 N N . TYR A 1 255 ? 5.334 -19.231 -1.257 1.00 86.25 255 TYR A N 1
ATOM 2026 C CA . TYR A 1 255 ? 6.052 -18.664 -2.407 1.00 86.25 255 TYR A CA 1
ATOM 2027 C C . TYR A 1 255 ? 7.568 -18.530 -2.191 1.00 86.25 255 TYR A C 1
ATOM 2029 O O . TYR A 1 255 ? 8.262 -17.915 -3.010 1.00 86.25 255 TYR A O 1
ATOM 2037 N N . VAL A 1 256 ? 8.104 -19.078 -1.095 1.00 85.50 256 VAL A N 1
ATOM 2038 C CA . VAL A 1 256 ? 9.544 -19.007 -0.786 1.00 85.50 256 VAL A CA 1
ATOM 2039 C C . VAL A 1 256 ? 10.359 -19.868 -1.755 1.00 85.50 256 VAL A C 1
ATOM 2041 O O . VAL A 1 256 ? 11.362 -19.403 -2.292 1.00 85.50 256 VAL A O 1
ATOM 2044 N N . GLU A 1 257 ? 9.902 -21.084 -2.063 1.00 87.00 257 GLU A N 1
ATOM 2045 C CA . GLU A 1 257 ? 10.595 -21.980 -3.006 1.00 87.00 257 GLU A CA 1
ATOM 2046 C C . GLU A 1 257 ? 10.644 -21.406 -4.435 1.00 87.00 257 GLU A C 1
ATOM 2048 O O . GLU A 1 257 ? 11.649 -21.541 -5.142 1.00 87.00 257 GLU A O 1
ATOM 2053 N N . GLU A 1 258 ? 9.576 -20.722 -4.863 1.00 86.62 258 GLU A N 1
ATOM 2054 C CA . GLU A 1 258 ? 9.527 -20.031 -6.157 1.00 86.62 258 GLU A CA 1
ATOM 2055 C C . GLU A 1 258 ? 10.583 -18.916 -6.219 1.00 86.62 258 GLU A C 1
ATOM 2057 O O . GLU A 1 258 ? 11.316 -18.795 -7.204 1.00 86.62 258 GLU A O 1
ATOM 2062 N N . LEU A 1 259 ? 10.722 -18.140 -5.138 1.00 86.88 259 LEU A N 1
ATOM 2063 C CA . LEU A 1 259 ? 11.725 -17.082 -5.032 1.00 86.88 259 LEU A CA 1
ATOM 2064 C C . LEU A 1 259 ? 13.156 -17.635 -5.113 1.00 86.88 259 LEU A C 1
ATOM 2066 O O . LEU A 1 259 ? 13.995 -17.080 -5.830 1.00 86.88 259 LEU A O 1
ATOM 2070 N N . GLU A 1 260 ? 13.438 -18.728 -4.399 1.00 87.94 260 GLU A N 1
ATOM 2071 C CA . GLU A 1 260 ? 14.741 -19.400 -4.443 1.00 87.94 260 GLU A CA 1
ATOM 2072 C C . GLU A 1 260 ? 15.059 -19.900 -5.857 1.00 87.94 260 GLU A C 1
ATOM 2074 O O . GLU A 1 260 ? 16.148 -19.650 -6.384 1.00 87.94 260 GLU A O 1
ATOM 2079 N N . THR A 1 261 ? 14.084 -20.530 -6.514 1.00 89.12 261 THR A N 1
ATOM 2080 C CA . THR A 1 261 ? 14.210 -21.032 -7.889 1.00 89.12 261 THR A CA 1
ATOM 2081 C C . THR A 1 261 ? 14.495 -19.902 -8.882 1.00 89.12 261 THR A C 1
ATOM 2083 O O . THR A 1 261 ? 15.391 -20.016 -9.728 1.00 89.12 261 THR A O 1
ATOM 2086 N N . ALA A 1 262 ? 13.799 -18.771 -8.753 1.00 88.00 262 ALA A N 1
ATOM 2087 C CA . ALA A 1 262 ? 14.039 -17.588 -9.575 1.00 88.00 262 ALA A CA 1
ATOM 2088 C C . ALA A 1 262 ? 15.436 -16.985 -9.335 1.00 88.00 262 ALA A C 1
ATOM 2090 O O . ALA A 1 262 ? 16.079 -16.514 -10.278 1.00 88.00 262 ALA A O 1
ATOM 2091 N N . GLY A 1 263 ? 15.938 -17.034 -8.096 1.00 86.75 263 GLY A N 1
ATOM 2092 C CA . GLY A 1 263 ? 17.302 -16.629 -7.746 1.00 86.75 263 GLY A CA 1
ATOM 2093 C C . GLY A 1 263 ? 18.374 -17.523 -8.374 1.00 86.75 263 GLY A C 1
ATOM 2094 O O . GLY A 1 263 ? 19.338 -17.024 -8.962 1.00 86.75 263 GLY A O 1
ATOM 2095 N N . ILE A 1 264 ? 18.183 -18.845 -8.325 1.00 89.00 264 ILE A N 1
ATOM 2096 C CA . ILE A 1 264 ? 19.071 -19.813 -8.987 1.00 89.00 264 ILE A CA 1
ATOM 2097 C C . ILE A 1 264 ? 19.098 -19.544 -10.494 1.00 89.00 264 ILE A C 1
ATOM 2099 O O . ILE A 1 264 ? 20.174 -19.388 -11.072 1.00 89.00 264 ILE A O 1
ATOM 2103 N N . THR A 1 265 ? 17.925 -19.383 -11.108 1.00 89.19 265 THR A N 1
ATOM 2104 C CA . THR A 1 265 ? 17.789 -19.093 -12.542 1.00 89.19 265 THR A CA 1
ATOM 2105 C C . THR A 1 265 ? 18.536 -17.813 -12.925 1.00 89.19 265 THR A C 1
ATOM 2107 O O . THR A 1 265 ? 19.382 -17.836 -13.817 1.00 89.19 265 THR A O 1
ATOM 2110 N N . SER A 1 266 ? 18.323 -16.717 -12.194 1.00 88.62 266 SER A N 1
ATOM 2111 C CA . SER A 1 266 ? 19.028 -15.441 -12.390 1.00 88.62 266 SER A CA 1
ATOM 2112 C C . SER A 1 266 ? 20.559 -15.580 -12.312 1.00 88.62 266 SER A C 1
ATOM 2114 O O . SER A 1 266 ? 21.276 -15.063 -13.173 1.00 88.62 266 SER A O 1
ATOM 2116 N N . SER A 1 267 ? 21.075 -16.322 -11.326 1.00 89.94 267 SER A N 1
ATOM 2117 C CA . SER A 1 267 ? 22.524 -16.509 -11.138 1.00 89.94 267 SER A CA 1
ATOM 2118 C C . SER A 1 267 ? 23.183 -17.466 -12.140 1.00 89.94 267 SER A C 1
ATOM 2120 O O . SER A 1 267 ? 24.404 -17.443 -12.292 1.00 89.94 267 SER A O 1
ATOM 2122 N N . SER A 1 268 ? 22.395 -18.279 -12.848 1.00 93.19 268 SER A N 1
ATOM 2123 C CA . SER A 1 268 ? 22.889 -19.248 -13.837 1.00 93.19 268 SER A CA 1
ATOM 2124 C C . SER A 1 268 ? 23.133 -18.663 -15.236 1.00 93.19 268 SER A C 1
ATOM 2126 O O . SER A 1 268 ? 23.609 -19.362 -16.134 1.00 93.19 268 SER A O 1
ATOM 2128 N N . PHE A 1 269 ? 22.856 -17.372 -15.451 1.00 94.56 269 PHE A N 1
ATOM 2129 C CA . PHE A 1 269 ? 23.233 -16.708 -16.698 1.00 94.56 269 PHE A CA 1
ATOM 2130 C C . PHE A 1 269 ? 24.760 -16.644 -16.858 1.00 94.56 269 PHE A C 1
ATOM 2132 O O . PHE A 1 269 ? 25.477 -16.309 -15.910 1.00 94.56 269 PHE A O 1
ATOM 2139 N N . PRO A 1 270 ? 25.295 -16.902 -18.067 1.00 94.44 270 PRO A N 1
ATOM 2140 C CA . PRO A 1 270 ? 26.725 -16.776 -18.303 1.00 94.44 270 PRO A CA 1
ATOM 2141 C C . PRO A 1 270 ? 27.148 -15.309 -18.189 1.00 94.44 270 PRO A C 1
ATOM 2143 O O . PRO A 1 270 ? 26.466 -14.425 -18.694 1.00 94.44 270 PRO A O 1
ATOM 2146 N N . THR A 1 271 ? 28.322 -15.043 -17.614 1.00 94.88 271 THR A N 1
ATOM 2147 C CA . THR A 1 271 ? 28.880 -13.680 -17.481 1.00 94.88 271 THR A CA 1
ATOM 2148 C C . T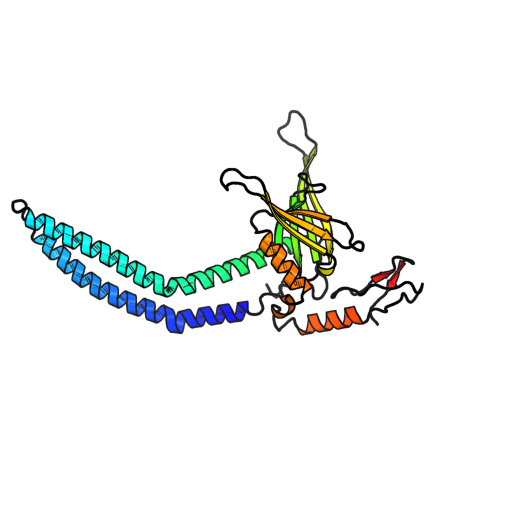HR A 1 271 ? 29.414 -13.103 -18.798 1.00 94.88 271 THR A C 1
ATOM 2150 O O . THR A 1 271 ? 29.829 -11.945 -18.867 1.00 94.88 271 THR A O 1
ATOM 2153 N N . SER A 1 272 ? 29.443 -13.900 -19.867 1.00 96.06 272 SER A N 1
ATOM 2154 C CA . SER A 1 272 ? 29.876 -13.494 -21.206 1.00 96.06 272 SER A CA 1
ATOM 2155 C C . SER A 1 272 ? 28.995 -14.132 -22.271 1.00 96.06 272 SER A C 1
ATOM 2157 O O . SER A 1 272 ? 28.618 -15.298 -22.166 1.00 96.06 272 SER A O 1
ATOM 2159 N N . CYS A 1 273 ? 28.692 -13.373 -23.324 1.00 96.06 273 CYS A N 1
ATOM 2160 C CA . CYS A 1 273 ? 27.862 -13.831 -24.424 1.00 96.06 273 CYS A CA 1
ATOM 2161 C C . CYS A 1 273 ? 28.537 -15.018 -25.127 1.00 96.06 273 CYS A C 1
ATOM 2163 O O . CYS A 1 273 ? 29.643 -14.845 -25.645 1.00 96.06 273 CYS A O 1
ATOM 2165 N N . PRO A 1 274 ? 27.881 -16.188 -25.241 1.00 95.50 274 PRO A N 1
ATOM 2166 C CA . PRO A 1 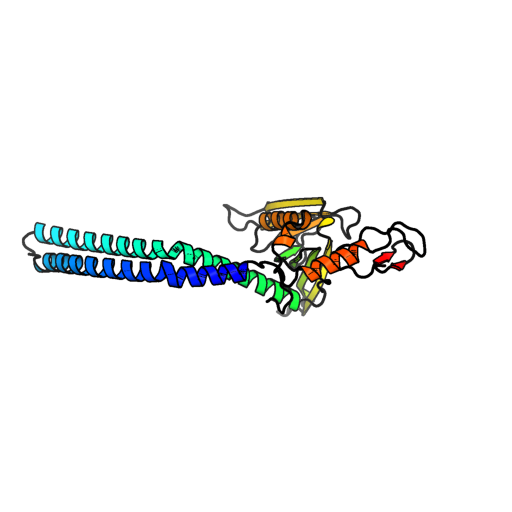274 ? 28.463 -17.346 -25.921 1.00 95.50 274 PRO A CA 1
ATOM 2167 C C . PRO A 1 274 ? 28.777 -17.112 -27.408 1.00 95.50 274 PRO A C 1
ATOM 2169 O O . PRO A 1 274 ? 29.554 -17.861 -27.990 1.00 95.50 274 PRO A O 1
ATOM 2172 N N . ASN A 1 275 ? 28.165 -16.093 -28.025 1.00 96.31 275 ASN A N 1
ATOM 2173 C CA . ASN A 1 275 ? 28.306 -15.798 -29.451 1.00 96.31 275 ASN A CA 1
ATOM 2174 C C . ASN A 1 275 ? 29.374 -14.730 -29.751 1.00 96.31 275 ASN A C 1
ATOM 2176 O O . ASN A 1 275 ? 30.156 -14.893 -30.683 1.00 96.31 275 ASN A O 1
ATOM 2180 N N . CYS A 1 276 ? 29.417 -13.630 -28.988 1.00 96.75 276 CYS A N 1
ATOM 2181 C CA . CYS A 1 276 ? 30.329 -12.506 -29.258 1.00 96.75 276 CYS A CA 1
ATOM 2182 C C . CYS A 1 276 ? 31.294 -12.167 -28.114 1.00 96.75 276 CYS A C 1
ATOM 2184 O O . CYS A 1 276 ? 32.078 -11.231 -28.250 1.00 96.75 276 CYS A O 1
ATOM 2186 N N . TYR A 1 277 ? 31.236 -12.897 -26.996 1.00 95.94 277 TYR A N 1
ATOM 2187 C CA . TYR A 1 277 ? 32.064 -12.700 -25.798 1.00 95.94 277 TYR A CA 1
ATOM 2188 C C . TYR A 1 277 ? 31.917 -11.340 -25.101 1.00 95.94 277 TYR A C 1
ATOM 2190 O O . TYR A 1 277 ? 32.677 -11.041 -24.182 1.00 95.94 277 TYR A O 1
ATOM 2198 N N . ALA A 1 278 ? 30.937 -10.521 -25.490 1.00 95.31 278 ALA A N 1
ATOM 2199 C CA . ALA A 1 278 ? 30.601 -9.316 -24.743 1.00 95.31 278 ALA A CA 1
ATOM 2200 C C . ALA A 1 278 ? 30.142 -9.671 -23.321 1.00 95.31 278 ALA A C 1
ATOM 2202 O O . ALA A 1 278 ? 29.523 -10.718 -23.115 1.00 95.31 278 ALA A O 1
ATOM 2203 N N . ALA A 1 279 ? 30.430 -8.799 -22.353 1.00 94.06 279 ALA A N 1
ATOM 2204 C CA . ALA A 1 279 ? 29.973 -8.980 -20.980 1.00 94.06 279 ALA A CA 1
ATOM 2205 C C . ALA A 1 279 ? 28.440 -9.035 -20.934 1.00 94.06 279 ALA A C 1
ATOM 2207 O O . ALA A 1 279 ? 27.764 -8.220 -21.564 1.00 94.06 279 ALA A O 1
ATOM 2208 N N . VAL A 1 280 ? 27.909 -10.002 -20.193 1.00 91.19 280 VAL A N 1
ATOM 2209 C CA . VAL A 1 280 ? 26.474 -10.118 -19.925 1.00 91.19 280 VAL A CA 1
ATOM 2210 C C . VAL A 1 280 ? 26.241 -9.572 -18.520 1.00 91.19 280 VAL A C 1
ATOM 2212 O O . VAL A 1 280 ? 26.902 -10.037 -17.586 1.00 91.19 280 VAL A O 1
ATOM 2215 N N . PRO A 1 281 ? 25.364 -8.569 -18.350 1.00 88.75 281 PRO A N 1
ATOM 2216 C CA . PRO A 1 281 ? 25.056 -8.051 -17.026 1.00 88.75 281 PRO A CA 1
ATOM 2217 C C . PRO A 1 281 ? 24.365 -9.128 -16.182 1.00 88.75 281 PRO A C 1
ATOM 2219 O O . PRO A 1 281 ? 23.729 -10.038 -16.718 1.00 88.75 281 PRO A O 1
ATOM 2222 N N . ALA A 1 282 ? 24.472 -9.015 -14.857 1.00 87.75 282 ALA A N 1
ATOM 2223 C CA . ALA A 1 282 ? 23.694 -9.855 -13.952 1.00 87.75 282 ALA A CA 1
ATOM 2224 C C . ALA A 1 282 ? 22.200 -9.680 -14.261 1.00 87.75 282 ALA A C 1
ATOM 2226 O O . ALA A 1 282 ? 21.724 -8.549 -14.383 1.00 87.75 282 ALA A O 1
ATOM 2227 N N . GLN A 1 283 ? 21.483 -10.788 -14.428 1.00 88.50 283 GLN A N 1
ATOM 2228 C CA . GLN A 1 283 ? 20.066 -10.740 -14.771 1.00 88.50 283 GLN A CA 1
ATOM 2229 C C . GLN A 1 283 ? 19.217 -10.615 -13.505 1.00 88.50 283 GLN A C 1
ATOM 2231 O O . GLN A 1 283 ? 19.508 -11.311 -12.531 1.00 88.50 283 GLN A O 1
ATOM 2236 N N . PRO A 1 284 ? 18.171 -9.771 -13.488 1.00 85.88 284 PRO A N 1
ATOM 2237 C CA . PRO A 1 284 ? 17.200 -9.748 -12.399 1.00 85.88 284 PRO A CA 1
ATOM 2238 C C . PRO A 1 284 ? 16.534 -11.116 -12.184 1.00 85.88 284 PRO A C 1
ATOM 2240 O O . PRO A 1 284 ? 16.484 -11.953 -13.091 1.00 85.88 284 PRO A O 1
ATOM 2243 N N . ARG A 1 285 ? 15.980 -11.338 -10.986 1.00 87.12 285 ARG A N 1
ATOM 2244 C CA . ARG A 1 285 ? 15.123 -12.507 -10.717 1.00 87.12 285 ARG A CA 1
ATOM 2245 C C . ARG A 1 285 ? 13.915 -12.495 -11.666 1.00 87.12 285 ARG A C 1
ATOM 2247 O O . ARG A 1 285 ? 13.483 -11.432 -12.106 1.00 87.12 285 ARG A O 1
ATOM 2254 N N . GLY A 1 286 ? 13.418 -13.675 -12.036 1.00 84.12 286 GLY A N 1
ATOM 2255 C CA . GLY A 1 286 ? 12.278 -13.818 -12.954 1.00 84.12 286 GLY A CA 1
ATOM 2256 C C . GLY A 1 286 ? 12.593 -13.607 -14.442 1.00 84.12 286 GLY A C 1
ATOM 2257 O O . GLY A 1 286 ? 11.716 -13.778 -15.289 1.00 84.12 286 GLY A O 1
ATOM 2258 N N . VAL A 1 287 ? 13.835 -13.250 -14.797 1.00 86.50 287 VAL A N 1
ATOM 2259 C CA . VAL A 1 287 ? 14.280 -13.173 -16.195 1.00 86.50 287 VAL A CA 1
ATOM 2260 C C . VAL A 1 287 ? 14.747 -14.548 -16.664 1.00 86.50 287 VAL A C 1
ATOM 2262 O O . VAL A 1 287 ? 15.674 -15.126 -16.107 1.00 86.50 287 VAL A O 1
ATOM 2265 N N . THR A 1 288 ? 14.129 -15.060 -17.728 1.00 88.81 288 THR A N 1
ATOM 2266 C CA . THR A 1 288 ? 14.437 -16.385 -18.301 1.00 88.81 288 THR A CA 1
ATOM 2267 C C . THR A 1 288 ? 15.214 -16.314 -19.615 1.00 88.81 288 THR A C 1
ATOM 2269 O O . THR A 1 288 ? 15.709 -17.326 -20.107 1.00 88.81 288 THR A O 1
ATOM 2272 N N . SER A 1 289 ? 15.366 -15.118 -20.190 1.00 91.50 289 SER A N 1
ATOM 2273 C CA . SER A 1 289 ? 16.217 -14.892 -21.359 1.00 91.50 289 SER A CA 1
ATOM 2274 C C . SER A 1 289 ? 16.727 -13.453 -21.417 1.00 91.50 289 SER A C 1
ATOM 2276 O O . SER A 1 289 ? 16.041 -12.531 -20.985 1.00 91.50 289 SER A O 1
ATOM 2278 N N . TYR A 1 290 ? 17.913 -13.260 -21.989 1.00 91.31 290 TYR A N 1
ATOM 2279 C CA . TYR A 1 290 ? 18.544 -11.958 -22.194 1.00 91.31 290 TYR A CA 1
ATOM 2280 C C . TYR A 1 290 ? 18.986 -11.812 -23.649 1.00 91.31 290 TYR A C 1
ATOM 2282 O O . TYR A 1 290 ? 19.634 -12.704 -24.196 1.00 91.31 290 TYR A O 1
ATOM 2290 N N . THR A 1 291 ? 18.669 -10.686 -24.288 1.00 94.25 291 THR A N 1
ATOM 2291 C CA . THR A 1 291 ? 19.134 -10.402 -25.654 1.00 94.25 291 THR A CA 1
ATOM 2292 C C . THR A 1 291 ? 20.413 -9.578 -25.597 1.00 94.25 291 THR A C 1
ATOM 2294 O O . THR A 1 291 ? 20.408 -8.450 -25.116 1.00 94.25 291 THR A O 1
ATOM 2297 N N . CYS A 1 292 ? 21.513 -10.129 -26.110 1.00 92.81 292 CYS A N 1
ATOM 2298 C CA . CYS A 1 292 ? 22.802 -9.449 -26.129 1.00 92.81 292 CYS A CA 1
ATOM 2299 C C . CYS A 1 292 ? 22.743 -8.163 -26.964 1.00 92.81 292 CYS A C 1
ATOM 2301 O O . CYS A 1 292 ? 22.555 -8.217 -28.178 1.00 92.81 292 CYS A O 1
ATOM 2303 N N . GLU A 1 293 ? 23.018 -7.024 -26.336 1.00 91.19 293 GLU A N 1
ATOM 2304 C CA . GLU A 1 293 ? 22.980 -5.700 -26.976 1.00 91.19 293 GLU A CA 1
ATOM 2305 C C . GLU A 1 293 ? 24.001 -5.529 -28.115 1.00 91.19 293 GLU A C 1
ATOM 2307 O O . GLU A 1 293 ? 23.829 -4.687 -28.992 1.00 91.19 293 GLU A O 1
ATOM 2312 N N . PHE A 1 294 ? 25.058 -6.348 -28.140 1.00 93.75 294 PHE A N 1
ATOM 2313 C CA . PHE A 1 294 ? 26.142 -6.234 -29.120 1.00 93.75 294 PHE A CA 1
ATOM 2314 C C . PHE A 1 294 ? 25.921 -7.061 -30.386 1.00 93.75 294 PHE A C 1
ATOM 2316 O O . PHE A 1 294 ? 26.339 -6.654 -31.467 1.00 93.75 294 PHE A O 1
ATOM 2323 N N . CYS A 1 295 ? 25.327 -8.252 -30.264 1.00 95.44 295 CYS A N 1
ATOM 2324 C CA . CYS A 1 295 ? 25.179 -9.177 -31.395 1.00 95.44 295 CYS A CA 1
ATOM 2325 C C . CYS A 1 295 ? 23.758 -9.715 -31.597 1.00 95.44 295 CYS A C 1
ATOM 2327 O O . CYS A 1 295 ? 23.533 -10.469 -32.540 1.00 95.44 295 CYS A O 1
ATOM 2329 N N . GLY A 1 296 ? 22.813 -9.366 -30.722 1.00 95.06 296 GLY A N 1
ATOM 2330 C CA . GLY A 1 296 ? 21.421 -9.809 -30.790 1.00 95.06 296 GLY A CA 1
ATOM 2331 C C . GLY A 1 296 ? 21.188 -11.276 -30.418 1.00 95.06 296 GLY A C 1
ATOM 2332 O O . GLY A 1 296 ? 20.071 -11.761 -30.562 1.00 95.06 296 GLY A O 1
ATOM 2333 N N . ALA A 1 297 ? 22.210 -12.006 -29.957 1.00 95.69 297 ALA A N 1
ATOM 2334 C CA . ALA A 1 297 ? 22.034 -13.387 -29.517 1.00 95.69 297 ALA A CA 1
ATOM 2335 C C . ALA A 1 297 ? 21.153 -13.451 -28.261 1.00 95.69 297 ALA A C 1
ATOM 2337 O O . ALA A 1 297 ? 21.397 -12.719 -27.301 1.00 95.69 297 ALA A O 1
ATOM 2338 N N . VAL A 1 298 ? 20.176 -14.358 -28.261 1.00 96.31 298 VAL A N 1
ATOM 2339 C CA . VAL A 1 298 ? 19.368 -14.674 -27.078 1.00 96.31 298 VAL A CA 1
ATOM 2340 C C . VAL A 1 298 ? 20.150 -15.648 -26.203 1.00 96.31 298 VAL A C 1
ATOM 2342 O O . VAL A 1 298 ? 20.594 -16.700 -26.662 1.00 96.31 298 VAL A O 1
ATOM 2345 N N . ILE A 1 299 ? 20.342 -15.268 -24.949 1.00 94.94 299 ILE A N 1
ATOM 2346 C CA . ILE A 1 299 ? 21.085 -15.992 -23.925 1.00 94.94 299 ILE A CA 1
ATOM 2347 C C . ILE A 1 299 ? 20.078 -16.498 -22.897 1.00 94.94 299 ILE A C 1
ATOM 2349 O O . ILE A 1 299 ? 19.178 -15.760 -22.504 1.00 94.94 299 ILE A O 1
ATOM 2353 N N . ALA A 1 300 ? 20.243 -17.745 -22.476 1.00 92.88 300 ALA A N 1
ATOM 2354 C CA . ALA A 1 300 ? 19.426 -18.395 -21.463 1.00 92.88 300 ALA A CA 1
ATOM 2355 C C . ALA A 1 300 ? 20.292 -18.783 -20.245 1.00 92.88 300 ALA A C 1
ATOM 2357 O O . ALA A 1 300 ? 21.520 -18.881 -20.391 1.00 92.88 300 ALA A O 1
ATOM 2358 N N . PRO A 1 301 ? 19.669 -19.003 -19.076 1.00 89.88 301 PRO A N 1
ATOM 2359 C CA . PRO A 1 301 ? 20.309 -19.639 -17.922 1.00 89.88 301 PRO A CA 1
ATOM 2360 C C . PRO A 1 301 ? 20.916 -21.013 -18.287 1.00 89.88 301 PRO A C 1
ATOM 2362 O O . PRO A 1 301 ? 20.393 -21.688 -19.180 1.00 89.88 301 PRO A O 1
ATOM 2365 N N . GLN A 1 302 ? 22.029 -21.404 -17.645 1.00 83.88 302 GLN A N 1
ATOM 2366 C CA . GLN A 1 302 ? 22.766 -22.663 -17.896 1.00 83.88 302 GLN A CA 1
ATOM 2367 C C . GLN A 1 302 ? 22.546 -23.740 -16.835 1.00 83.88 302 GLN A C 1
ATOM 2369 O O . GLN A 1 302 ? 22.517 -23.397 -15.634 1.00 83.88 302 GLN A O 1
#

pLDDT: mean 91.74, std 8.19, range [51.62, 98.56]

Nearest PDB structures (foldseek):
  8t8f-assembly1_E  TM=3.047E-01  e=9.400E+00  Saccharomyces cerevisiae W303

Foldseek 3Di:
DVVLQAFFQQCLVVLVVVLVCCCPPPLVVVLVVLLVVLVVVLVVLVVVLVVLVVPDDVVDVVSVVVSVVSVVVSVVSVVVSVVVSCVSCVVSVVSVVVSVVLVVQVVVLSVLQVVAPADDAFQLKHWDGKFWKFWQVPNHTHATFMWTDILWWTWTWRWDWAQPADDPPDPDTDTDTGTGIPAIWTLLQFPDKDWDWDDDDPPPPTWTKIKTAGHPPGPDGIIMITTDPDHSVVVRVVSVCSNVVVRVVRTRPVCVVSQVVQVLQQVQWDQADPPPRHGDDRGDRSDQWDQDPPPRDITGGD

Radius of gyration: 30.08 Å; Cα contacts (8 Å, |Δi|>4): 451; chains: 1; bounding box: 74×50×80 Å

Solvent-accessible surface area (backbone atoms only — not comparable to full-atom values): 16646 Å² total; per-residue (Å²): 99,58,94,73,56,49,40,56,61,38,63,49,62,59,49,51,52,52,48,51,51,45,38,68,76,49,42,48,58,49,44,54,53,48,50,52,53,46,49,64,50,48,53,58,44,48,55,50,26,51,54,35,52,74,59,50,41,99,90,40,69,68,36,47,56,52,19,52,53,36,47,56,50,45,52,56,48,52,53,53,47,49,54,58,49,48,67,64,46,49,66,58,52,53,53,50,54,49,53,51,49,53,53,51,51,53,51,53,35,50,55,54,49,72,70,39,90,72,66,74,79,49,55,77,46,32,68,75,48,58,41,46,25,34,39,21,69,96,79,38,94,52,59,45,22,39,38,35,35,39,68,53,31,39,34,31,33,37,53,40,77,43,78,77,40,86,45,91,94,49,103,58,64,46,65,44,80,47,74,45,72,80,40,71,39,50,50,83,37,54,74,45,74,51,58,48,76,46,80,49,63,98,82,46,76,53,40,26,28,34,35,40,37,34,34,93,88,42,90,52,59,63,53,35,33,37,38,61,92,53,63,32,60,59,52,51,52,49,53,49,31,40,66,72,49,63,51,65,78,35,36,25,79,91,52,48,65,51,44,53,52,25,46,53,44,16,69,31,42,59,66,42,38,93,86,77,63,46,77,38,76,89,52,57,67,35,52,72,66,47,68,38,91,87,78,64,50,79,44,55,56,107